Protein AF-A0A0N4XFM6-F1 (afdb_monomer_lite)

Structure (mmCIF, N/CA/C/O backbone):
data_AF-A0A0N4XFM6-F1
#
_entry.id   AF-A0A0N4XFM6-F1
#
loop_
_atom_site.group_PDB
_atom_site.id
_atom_site.type_symbol
_atom_site.label_atom_id
_atom_site.label_alt_id
_atom_site.label_comp_id
_atom_site.label_asym_id
_atom_site.label_entity_id
_atom_site.label_seq_id
_atom_site.pdbx_PDB_ins_code
_atom_site.Cartn_x
_atom_site.Cartn_y
_atom_site.Cartn_z
_atom_site.occupancy
_atom_site.B_iso_or_equiv
_atom_site.auth_seq_id
_atom_site.auth_comp_id
_atom_site.auth_asym_id
_atom_site.auth_atom_id
_atom_site.pdbx_PDB_model_num
ATOM 1 N N . MET A 1 1 ? -14.565 -6.817 5.767 1.00 86.75 1 MET A N 1
ATOM 2 C CA . MET A 1 1 ? -13.332 -6.053 5.488 1.00 86.75 1 MET A CA 1
ATOM 3 C C . MET A 1 1 ? -12.782 -6.529 4.163 1.00 86.75 1 MET A C 1
ATOM 5 O O . MET A 1 1 ? -12.861 -7.729 3.918 1.00 86.75 1 MET A O 1
ATOM 9 N N . SER A 1 2 ? -12.284 -5.621 3.332 1.00 89.44 2 SER A N 1
ATOM 10 C CA . SER A 1 2 ? -11.484 -5.988 2.162 1.00 89.44 2 SER A CA 1
ATOM 11 C C . SER A 1 2 ? -10.006 -6.099 2.550 1.00 89.44 2 SER A C 1
ATOM 13 O O . SER A 1 2 ? -9.565 -5.472 3.518 1.00 89.44 2 SER A O 1
ATOM 15 N N . ASP A 1 3 ? -9.240 -6.897 1.820 1.00 83.88 3 ASP A N 1
ATOM 16 C CA . ASP A 1 3 ? -7.777 -6.941 1.902 1.00 83.88 3 ASP A CA 1
ATOM 17 C C . ASP A 1 3 ? -7.137 -5.857 1.021 1.00 83.88 3 ASP A C 1
ATOM 19 O O . ASP A 1 3 ? -6.167 -5.225 1.431 1.00 83.88 3 ASP A O 1
ATOM 23 N N . HIS A 1 4 ? -7.729 -5.589 -0.144 1.00 87.88 4 HIS A N 1
ATOM 24 C CA . HIS A 1 4 ? -7.332 -4.533 -1.078 1.00 87.88 4 HIS A CA 1
ATOM 25 C C . HIS A 1 4 ? -8.535 -4.015 -1.896 1.00 87.88 4 HIS A C 1
ATOM 27 O O . HIS A 1 4 ? -9.644 -4.550 -1.794 1.00 87.88 4 HIS A O 1
ATOM 33 N N . GLY A 1 5 ? -8.336 -2.981 -2.719 1.00 87.50 5 GLY A N 1
ATOM 34 C CA . GLY A 1 5 ? -9.308 -2.548 -3.735 1.00 87.50 5 GLY A CA 1
ATOM 35 C C . GLY A 1 5 ? -9.218 -3.340 -5.042 1.00 87.50 5 GLY A C 1
ATOM 36 O O . GLY A 1 5 ? -8.636 -4.420 -5.104 1.00 87.50 5 GLY A O 1
ATOM 37 N N . LEU A 1 6 ? -9.790 -2.824 -6.130 1.00 86.06 6 LEU A N 1
ATOM 38 C CA . LEU A 1 6 ? -9.735 -3.504 -7.427 1.00 86.06 6 LEU A CA 1
ATOM 39 C C . LEU A 1 6 ? -8.321 -3.417 -8.030 1.00 86.06 6 LEU A C 1
ATOM 41 O O . LEU A 1 6 ? -7.898 -2.351 -8.456 1.00 86.06 6 LEU A O 1
ATOM 45 N N . ARG A 1 7 ? -7.598 -4.544 -8.093 1.00 80.75 7 ARG A N 1
ATOM 46 C CA . ARG A 1 7 ? -6.176 -4.588 -8.505 1.00 80.75 7 ARG A CA 1
ATOM 47 C C . ARG A 1 7 ? -5.917 -4.533 -10.004 1.00 80.75 7 ARG A C 1
ATOM 49 O O . ARG A 1 7 ? -4.827 -4.159 -10.418 1.00 80.75 7 ARG A O 1
ATOM 56 N N . PHE A 1 8 ? -6.881 -4.958 -10.813 1.00 82.44 8 PHE A N 1
ATOM 57 C CA . PHE A 1 8 ? -6.687 -5.164 -12.247 1.00 82.44 8 PHE A CA 1
ATOM 58 C C . PHE A 1 8 ? -7.878 -4.637 -13.041 1.00 82.44 8 PHE A C 1
ATOM 60 O O . PHE A 1 8 ? -8.982 -4.522 -12.514 1.00 82.44 8 PHE A O 1
ATOM 67 N N . GLY A 1 9 ? -7.657 -4.401 -14.333 1.00 82.56 9 GLY A N 1
ATOM 68 C CA . GLY A 1 9 ? -8.666 -3.846 -15.233 1.00 82.56 9 GLY A CA 1
ATOM 69 C C . GLY A 1 9 ? -8.446 -2.360 -15.491 1.00 82.56 9 GLY A C 1
ATOM 70 O O . GLY A 1 9 ? -7.574 -1.733 -14.893 1.00 82.56 9 GLY A O 1
ATOM 71 N N . LYS A 1 10 ? -9.233 -1.799 -16.412 1.00 85.88 10 LYS A N 1
ATOM 72 C CA . LYS A 1 10 ? -9.096 -0.394 -16.834 1.00 85.88 10 LYS A CA 1
ATOM 73 C C . LYS A 1 10 ? -9.412 0.565 -15.690 1.00 85.88 10 LYS A C 1
ATOM 75 O O . LYS A 1 10 ? -8.848 1.649 -15.608 1.00 85.88 10 LYS A O 1
ATOM 80 N N . GLU A 1 11 ? -10.295 0.141 -14.798 1.00 87.06 11 GLU A N 1
ATOM 81 C CA . GLU A 1 11 ? -10.727 0.863 -13.612 1.00 87.06 11 GLU A CA 1
ATOM 82 C C . GLU A 1 11 ? -9.549 1.081 -12.654 1.00 87.06 11 GLU A C 1
ATOM 84 O O . GLU A 1 11 ? -9.317 2.213 -12.233 1.00 87.06 11 GLU A O 1
ATOM 89 N N . ALA A 1 12 ? -8.746 0.037 -12.400 1.00 84.62 12 ALA A N 1
ATOM 90 C CA . ALA A 1 12 ? -7.551 0.090 -11.552 1.00 84.62 12 ALA A CA 1
ATOM 91 C C . ALA A 1 12 ? -6.441 0.993 -12.125 1.00 84.62 12 ALA A C 1
ATOM 93 O O . ALA A 1 12 ? -5.607 1.510 -11.385 1.00 84.62 12 ALA A O 1
ATOM 94 N N . GLU A 1 13 ? -6.428 1.210 -13.445 1.00 82.69 13 GLU A N 1
ATOM 95 C CA . GLU A 1 13 ? -5.433 2.060 -14.106 1.00 82.69 13 GLU A CA 1
ATOM 96 C C . GLU A 1 13 ? -5.746 3.560 -13.999 1.00 82.69 13 GLU A C 1
ATOM 98 O O . GLU A 1 13 ? -4.837 4.379 -14.192 1.00 82.69 13 GLU A O 1
ATOM 103 N N . THR A 1 14 ? -6.989 3.926 -13.661 1.00 86.56 14 THR A N 1
ATOM 104 C CA . THR A 1 14 ? -7.396 5.324 -13.442 1.00 86.56 14 THR A CA 1
ATOM 105 C C . THR A 1 14 ? -6.713 5.922 -12.205 1.00 86.56 14 THR A C 1
ATOM 107 O O . THR A 1 14 ? -6.333 5.179 -11.301 1.00 86.56 14 THR A O 1
ATOM 110 N N . PRO A 1 15 ? -6.569 7.259 -12.103 1.00 82.25 15 PRO A N 1
ATOM 111 C CA . PRO A 1 15 ? -6.028 7.888 -10.899 1.00 82.25 15 PRO A CA 1
ATOM 112 C C . PRO A 1 15 ? -6.744 7.437 -9.620 1.00 82.25 15 PRO A C 1
ATOM 114 O O . PRO A 1 15 ? -6.081 7.018 -8.678 1.00 82.25 15 PRO A O 1
ATOM 117 N N . THR A 1 16 ? -8.081 7.429 -9.617 1.00 85.25 16 THR A N 1
ATOM 118 C CA . THR A 1 16 ? -8.891 6.956 -8.484 1.00 85.25 16 THR A CA 1
ATOM 119 C C . THR A 1 16 ? -8.685 5.469 -8.216 1.00 85.25 16 T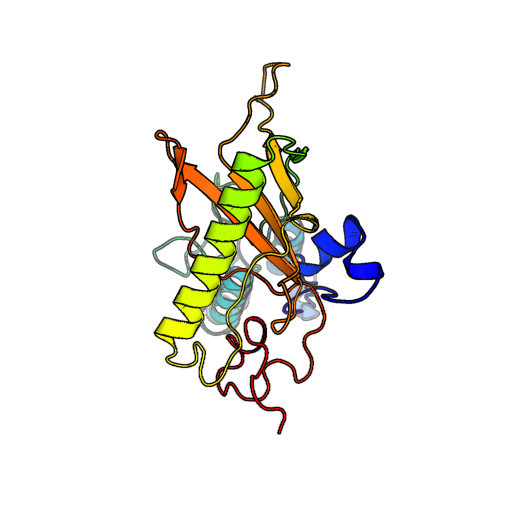HR A C 1
ATOM 121 O O . THR A 1 16 ? -8.409 5.095 -7.083 1.00 85.25 16 THR A O 1
ATOM 124 N N . GLY A 1 17 ? -8.712 4.624 -9.249 1.00 87.06 17 GLY A N 1
ATOM 125 C CA . GLY A 1 17 ? -8.500 3.185 -9.088 1.00 87.06 17 GLY A CA 1
ATOM 126 C C . GLY A 1 17 ? -7.142 2.850 -8.476 1.00 87.06 17 GLY A C 1
ATOM 127 O O . GLY A 1 17 ? -7.069 2.023 -7.574 1.00 87.06 17 GLY A O 1
ATOM 128 N N . ARG A 1 18 ? -6.077 3.558 -8.874 1.00 80.62 18 ARG A N 1
ATOM 129 C CA . ARG A 1 18 ? -4.740 3.404 -8.273 1.00 80.62 18 ARG A CA 1
ATOM 130 C C . ARG A 1 18 ? -4.718 3.742 -6.780 1.00 80.62 18 ARG A C 1
ATOM 132 O O . ARG A 1 18 ? -3.884 3.196 -6.063 1.00 80.62 18 ARG A O 1
ATOM 139 N N . HIS A 1 19 ? -5.593 4.635 -6.318 1.00 83.69 19 HIS A N 1
ATOM 140 C CA . HIS A 1 19 ? -5.770 4.907 -4.890 1.00 83.69 19 HIS A CA 1
ATOM 141 C C . HIS A 1 19 ? -6.573 3.803 -4.209 1.00 83.69 19 HIS A C 1
ATOM 143 O O . HIS A 1 19 ? -6.158 3.307 -3.162 1.00 83.69 19 HIS A O 1
ATOM 149 N N . ASP A 1 20 ? -7.673 3.383 -4.828 1.00 87.88 20 ASP A N 1
ATOM 150 C CA . ASP A 1 20 ? -8.580 2.385 -4.267 1.00 87.88 20 ASP A CA 1
ATOM 151 C C . ASP A 1 20 ? -7.898 1.033 -4.052 1.00 87.88 20 ASP A C 1
ATOM 153 O O . ASP A 1 20 ? -8.174 0.374 -3.053 1.00 87.88 20 ASP A O 1
ATOM 157 N N . VAL A 1 21 ? -6.951 0.642 -4.918 1.00 87.00 21 VAL A N 1
ATOM 158 C CA . VAL A 1 21 ? -6.128 -0.577 -4.758 1.00 87.00 21 VAL A CA 1
ATOM 159 C C . VAL A 1 21 ? -5.554 -0.686 -3.341 1.00 87.00 21 VAL A C 1
ATOM 161 O O . VAL A 1 21 ? -5.629 -1.757 -2.737 1.00 87.00 21 VAL A O 1
ATOM 164 N N . ASN A 1 22 ? -5.054 0.427 -2.799 1.00 86.25 22 ASN A N 1
ATOM 165 C CA . ASN A 1 22 ? -4.427 0.503 -1.479 1.00 86.25 22 ASN A CA 1
ATOM 166 C C . ASN A 1 22 ? -5.385 0.974 -0.372 1.00 86.25 22 ASN A C 1
ATOM 168 O O . ASN A 1 22 ? -4.971 1.063 0.782 1.00 86.25 22 ASN A O 1
ATOM 172 N N . ASN A 1 23 ? -6.642 1.287 -0.704 1.00 89.69 23 ASN A N 1
ATOM 173 C CA . ASN A 1 23 ? -7.659 1.778 0.225 1.00 89.69 23 ASN A CA 1
ATOM 174 C C . ASN A 1 23 ? -8.809 0.760 0.369 1.00 89.69 23 ASN A C 1
ATOM 176 O O . ASN A 1 23 ? -9.902 0.967 -0.167 1.00 89.69 23 ASN A O 1
ATOM 180 N N . PRO A 1 24 ? -8.579 -0.378 1.047 1.00 89.31 24 PRO A N 1
ATOM 181 C CA . PRO A 1 24 ? -9.601 -1.397 1.214 1.00 89.31 24 PRO A CA 1
ATOM 182 C C . PRO A 1 24 ? -10.799 -0.876 2.011 1.00 89.31 24 PRO A C 1
ATOM 184 O O . PRO A 1 24 ? -10.664 -0.185 3.018 1.00 89.31 24 PRO A O 1
ATOM 187 N N . PHE A 1 25 ? -11.996 -1.290 1.600 1.00 90.19 25 PHE A N 1
ATOM 188 C CA . PHE A 1 25 ? -13.224 -0.894 2.276 1.00 90.19 25 PHE A CA 1
ATOM 189 C C . PHE A 1 25 ? -13.442 -1.664 3.591 1.00 90.19 25 PHE A C 1
ATOM 191 O O . PHE A 1 25 ? -13.359 -2.901 3.653 1.00 90.19 25 PHE A O 1
ATOM 198 N N . LEU A 1 26 ? -13.801 -0.927 4.642 1.00 93.00 26 LEU A N 1
ATOM 199 C CA . LEU A 1 26 ? -14.230 -1.453 5.933 1.00 93.00 26 LEU A CA 1
ATOM 200 C C . LEU A 1 26 ? -15.647 -0.962 6.236 1.00 93.00 26 LEU A C 1
ATOM 202 O O . LEU A 1 26 ? -15.920 0.232 6.221 1.00 93.00 26 LEU A O 1
ATOM 206 N N . TYR A 1 27 ? -16.530 -1.898 6.576 1.00 94.62 27 TYR A N 1
ATOM 207 C CA . TYR A 1 27 ? -17.865 -1.606 7.081 1.00 94.62 27 TYR A CA 1
ATOM 208 C C . TYR A 1 27 ? -18.027 -2.240 8.457 1.00 94.62 27 TYR A C 1
ATOM 210 O O . TYR A 1 27 ? -17.693 -3.414 8.637 1.00 94.62 27 TYR A O 1
ATOM 218 N N . VAL A 1 28 ? -18.522 -1.462 9.419 1.00 94.88 28 VAL A N 1
ATOM 219 C CA . VAL A 1 28 ? -18.702 -1.882 10.812 1.00 94.88 28 VAL A CA 1
ATOM 220 C C . VAL A 1 28 ? -20.172 -1.736 11.178 1.00 94.88 28 VAL A C 1
ATOM 222 O O . VAL A 1 28 ? -20.755 -0.668 11.015 1.00 94.88 28 VAL A O 1
ATOM 225 N N . VAL A 1 29 ? -20.763 -2.810 11.699 1.00 95.06 29 VAL A N 1
ATOM 226 C CA . VAL A 1 29 ? -22.127 -2.815 12.238 1.00 95.06 29 VAL A CA 1
ATOM 227 C C . VAL A 1 29 ? -22.049 -3.160 13.712 1.00 95.06 29 VAL A C 1
ATOM 229 O O . VAL A 1 29 ? -21.512 -4.204 14.081 1.00 95.06 29 VAL A O 1
ATOM 232 N N . LEU A 1 30 ? -22.592 -2.285 14.555 1.00 95.25 30 LEU A N 1
ATOM 233 C CA . LEU A 1 30 ? -22.666 -2.514 15.992 1.00 95.25 30 LEU A CA 1
ATOM 234 C C . LEU A 1 30 ? -24.022 -3.129 16.377 1.00 95.25 30 LEU A C 1
ATOM 236 O O . LEU A 1 30 ? -25.037 -2.812 15.754 1.00 95.25 30 LEU A O 1
ATOM 240 N N . PRO A 1 31 ? -24.076 -3.984 17.416 1.00 96.12 31 PRO A N 1
ATOM 241 C CA . PRO A 1 31 ? -25.335 -4.486 17.960 1.00 96.12 31 PRO A CA 1
ATOM 242 C C . PRO A 1 31 ? -26.280 -3.356 18.386 1.00 96.12 31 PRO A C 1
ATOM 244 O O . PRO A 1 31 ? -25.832 -2.359 18.949 1.00 96.12 31 PRO A O 1
ATOM 247 N N . ASN A 1 32 ? -27.596 -3.557 18.236 1.00 96.19 32 ASN A N 1
ATOM 248 C CA . ASN A 1 32 ? -28.616 -2.550 18.582 1.00 96.19 32 ASN A CA 1
ATOM 249 C C . ASN A 1 32 ? -28.466 -1.983 20.004 1.00 96.19 32 ASN A C 1
ATOM 251 O O . ASN A 1 32 ? -28.654 -0.789 20.203 1.00 96.19 32 ASN A O 1
ATOM 255 N N . ARG A 1 33 ? -28.063 -2.812 20.980 1.00 95.50 33 ARG A N 1
ATOM 256 C CA . ARG A 1 33 ? -27.836 -2.380 22.373 1.00 95.50 33 ARG A CA 1
ATOM 257 C C . ARG A 1 33 ? -26.745 -1.311 22.535 1.00 95.50 33 ARG A C 1
ATOM 259 O O . ARG A 1 33 ? -26.655 -0.711 23.597 1.00 95.50 33 ARG A O 1
ATOM 266 N N . LEU A 1 34 ? -25.887 -1.124 21.531 1.00 95.88 34 LEU A N 1
ATOM 267 C CA . LEU A 1 34 ? -24.804 -0.141 21.541 1.00 95.88 34 LEU A CA 1
ATOM 268 C C . LEU A 1 34 ? -25.132 1.115 20.731 1.00 95.88 34 LEU A C 1
ATOM 270 O O . LEU A 1 34 ? -24.330 2.033 20.751 1.00 95.88 34 LEU A O 1
ATOM 274 N N . LYS A 1 35 ? -26.273 1.192 20.036 1.00 92.62 35 LYS A N 1
ATOM 275 C CA . LYS A 1 35 ? -26.570 2.271 19.076 1.00 92.62 35 LYS A CA 1
ATOM 276 C C . LYS A 1 35 ? -26.483 3.687 19.668 1.00 92.62 35 LYS A C 1
ATOM 278 O O . LYS A 1 35 ? -26.065 4.601 18.970 1.00 92.62 35 LYS A O 1
ATOM 283 N N . ASP A 1 36 ? -26.811 3.837 20.948 1.00 93.81 36 ASP A N 1
ATOM 284 C CA . ASP A 1 36 ? -26.773 5.118 21.667 1.00 93.81 36 ASP A CA 1
ATOM 285 C C . ASP A 1 36 ? -25.659 5.170 22.733 1.00 93.81 36 ASP A C 1
ATOM 287 O O . ASP A 1 36 ? -25.660 6.040 23.605 1.00 93.81 36 ASP A O 1
ATOM 291 N N . SER A 1 37 ? -24.709 4.228 22.698 1.00 96.62 37 SER A N 1
ATOM 292 C CA . SER A 1 37 ? -23.634 4.136 23.690 1.00 96.62 37 SER A CA 1
ATOM 293 C C . SER A 1 37 ? -22.425 5.006 23.339 1.00 96.62 37 SER A C 1
ATOM 295 O O . SER A 1 37 ? -22.225 5.425 22.196 1.00 96.62 37 SER A O 1
ATOM 297 N N . GLU A 1 38 ? -21.556 5.226 24.327 1.00 96.75 38 GLU A N 1
ATOM 298 C CA . GLU A 1 38 ? -20.267 5.891 24.108 1.00 96.75 38 GLU A CA 1
ATOM 299 C C . GLU A 1 38 ? -19.365 5.115 23.135 1.00 96.75 38 GLU A C 1
ATOM 301 O O . GLU A 1 38 ? -18.636 5.731 22.363 1.00 96.75 38 GLU A O 1
ATOM 306 N N . ILE A 1 39 ? -19.472 3.780 23.083 1.00 97.69 39 ILE A N 1
ATOM 307 C CA . ILE A 1 39 ? -18.753 2.962 22.093 1.00 97.69 39 ILE A CA 1
ATOM 308 C C . ILE A 1 39 ? -19.189 3.326 20.672 1.00 97.69 39 ILE A C 1
ATOM 310 O O . ILE A 1 39 ? -18.339 3.472 19.798 1.00 97.69 39 ILE A O 1
ATOM 314 N N . TYR A 1 40 ? -20.492 3.498 20.422 1.00 97.62 40 TYR A N 1
ATOM 315 C CA . TYR A 1 40 ? -20.970 3.885 19.093 1.00 97.62 40 TYR A CA 1
ATOM 316 C C . TYR A 1 40 ? -20.427 5.251 18.682 1.00 97.62 40 TYR A C 1
ATOM 318 O O . TYR A 1 40 ? -19.891 5.388 17.583 1.00 97.62 40 TYR A O 1
ATOM 326 N N . LYS A 1 41 ? -20.491 6.240 19.581 1.00 97.94 41 LYS A N 1
ATOM 327 C CA . LYS A 1 41 ? -19.916 7.570 19.330 1.00 97.94 41 LYS A CA 1
ATOM 328 C C . LYS A 1 41 ? -18.420 7.479 19.028 1.00 97.94 41 LYS A C 1
ATOM 330 O O . LYS A 1 41 ? -17.958 8.107 18.079 1.00 97.94 41 LYS A O 1
ATOM 335 N N . GLN A 1 42 ? -17.686 6.659 19.781 1.00 98.06 42 GLN A N 1
ATOM 336 C CA . GLN A 1 42 ? -16.250 6.481 19.592 1.00 98.06 42 GLN A CA 1
ATOM 337 C C . GLN A 1 42 ? -15.907 5.818 18.253 1.00 98.06 42 GLN A C 1
ATOM 339 O O . GLN A 1 42 ? -15.003 6.281 17.564 1.00 98.06 42 GLN A O 1
ATOM 344 N N . VAL A 1 43 ? -16.648 4.782 17.847 1.00 97.75 43 VAL A N 1
ATOM 345 C CA . VAL A 1 43 ? -16.465 4.128 16.540 1.00 97.75 43 VAL A CA 1
ATOM 346 C C . VAL A 1 43 ? -16.751 5.103 15.398 1.00 97.75 43 VAL A C 1
ATOM 348 O O . VAL A 1 43 ? -15.995 5.144 14.429 1.00 97.75 43 VAL A O 1
ATOM 351 N N . VAL A 1 44 ? -17.805 5.919 15.513 1.00 97.12 44 VAL A N 1
ATOM 352 C CA . VAL A 1 44 ? -18.121 6.959 14.521 1.00 97.12 44 VAL A CA 1
ATOM 353 C C . VAL A 1 44 ? -17.010 8.006 14.445 1.00 97.12 44 VAL A C 1
ATOM 355 O O . VAL A 1 44 ? -16.646 8.413 13.344 1.00 97.12 44 VAL A O 1
ATOM 358 N N . GLU A 1 45 ? -16.439 8.423 15.572 1.00 97.12 45 GLU A N 1
ATOM 359 C CA . GLU A 1 45 ? -15.336 9.385 15.564 1.00 97.12 45 GLU A CA 1
ATOM 360 C C . GLU A 1 45 ? -14.075 8.796 14.925 1.00 97.12 45 GLU A C 1
ATOM 362 O O . GLU A 1 45 ? -13.529 9.375 13.988 1.00 97.12 45 GLU A O 1
ATOM 367 N N . ASN A 1 46 ? -13.693 7.583 15.324 1.00 96.75 46 ASN A N 1
ATOM 368 C CA . ASN A 1 46 ? -12.540 6.881 14.762 1.00 96.75 46 ASN A CA 1
ATOM 369 C C . ASN A 1 46 ? -12.710 6.551 13.269 1.00 96.75 46 ASN A C 1
ATOM 371 O O . ASN A 1 46 ? -11.716 6.384 12.568 1.00 96.75 46 ASN A O 1
ATOM 375 N N . SER A 1 47 ? -13.945 6.481 12.756 1.00 95.25 47 SER A N 1
ATOM 376 C CA . SER A 1 47 ? -14.201 6.240 11.326 1.00 95.25 47 SER A CA 1
ATOM 377 C C . SER A 1 47 ? -13.754 7.385 10.406 1.00 95.25 47 SER A C 1
ATOM 379 O O . SER A 1 47 ? -13.671 7.193 9.195 1.00 95.25 47 SER A O 1
ATOM 381 N N . LYS A 1 48 ? -13.469 8.568 10.966 1.00 94.81 48 LYS A N 1
ATOM 382 C CA . LYS A 1 48 ? -12.995 9.753 10.231 1.00 94.81 48 LYS A CA 1
ATOM 383 C C . LYS A 1 48 ? -11.469 9.830 10.132 1.00 94.81 48 LYS A C 1
ATOM 385 O O . LYS A 1 48 ? -10.945 10.735 9.491 1.00 94.81 48 LYS A O 1
ATOM 390 N N . GLU A 1 49 ? -10.771 8.903 10.774 1.00 93.19 49 GLU A N 1
ATOM 391 C CA . GLU A 1 49 ? -9.317 8.859 10.867 1.00 93.19 49 GLU A CA 1
ATOM 392 C C . GLU A 1 49 ? -8.734 7.737 9.999 1.00 93.19 49 GLU A C 1
ATOM 394 O O . GLU A 1 49 ? -9.435 6.832 9.543 1.00 93.19 49 GLU A O 1
ATOM 399 N N . LEU A 1 50 ? -7.417 7.768 9.781 1.00 92.31 50 LEU A N 1
ATOM 400 C CA . LEU A 1 50 ? -6.728 6.701 9.055 1.00 92.31 50 LEU A CA 1
ATOM 401 C C . LEU A 1 50 ? -6.682 5.409 9.891 1.00 92.31 50 LEU A C 1
ATOM 403 O O . LEU A 1 50 ? -6.048 5.361 10.950 1.00 92.31 50 LEU A O 1
ATOM 407 N N . VAL A 1 51 ? -7.318 4.350 9.386 1.00 92.81 51 VAL A N 1
ATOM 408 C CA . VAL A 1 51 ? -7.414 3.022 10.017 1.00 92.81 51 VAL A CA 1
ATOM 409 C C . VAL A 1 51 ? -6.605 1.995 9.223 1.00 92.81 51 VAL A C 1
ATOM 411 O O . VAL A 1 51 ? -6.570 2.022 7.996 1.00 92.81 51 VAL A O 1
ATOM 414 N N . THR A 1 52 ? -5.960 1.070 9.929 1.00 92.38 52 THR A N 1
ATOM 415 C CA . THR A 1 52 ? -5.141 -0.013 9.372 1.00 92.38 52 THR A CA 1
ATOM 416 C C . THR A 1 52 ? -5.659 -1.383 9.814 1.00 92.38 52 THR A C 1
ATOM 418 O O . THR A 1 52 ? -6.418 -1.502 10.776 1.00 92.38 52 THR A O 1
ATOM 421 N N . HIS A 1 53 ? -5.205 -2.464 9.170 1.00 92.69 53 HIS A N 1
ATOM 422 C CA . HIS A 1 53 ? -5.514 -3.822 9.643 1.00 92.69 53 HIS A CA 1
ATOM 423 C C . HIS A 1 53 ? -4.944 -4.127 11.037 1.00 92.69 53 HIS A C 1
ATOM 425 O O . HIS A 1 53 ? -5.490 -4.984 11.728 1.00 92.69 53 HIS A O 1
ATOM 431 N N . PHE A 1 54 ? -3.907 -3.412 11.485 1.00 93.31 54 PHE A N 1
ATOM 432 C CA . PHE A 1 54 ? -3.407 -3.523 12.859 1.00 93.31 54 PHE A CA 1
ATOM 433 C C . PHE A 1 54 ? -4.431 -3.005 13.876 1.00 93.31 54 PHE A C 1
ATOM 435 O O . PHE A 1 54 ? -4.654 -3.629 14.909 1.00 93.31 54 PHE A O 1
ATOM 442 N N . ASP A 1 55 ? -5.142 -1.925 13.553 1.00 95.38 55 ASP A N 1
ATOM 443 C CA . ASP A 1 55 ? -6.235 -1.422 14.392 1.00 95.38 55 ASP A CA 1
ATOM 444 C C . ASP A 1 55 ? -7.391 -2.425 14.465 1.00 95.38 55 ASP A C 1
ATOM 446 O O . ASP A 1 55 ? -8.012 -2.587 15.513 1.00 95.38 55 ASP A O 1
ATOM 450 N N . LEU A 1 56 ? -7.663 -3.158 13.378 1.00 95.25 56 LEU A N 1
ATOM 451 C CA . LEU A 1 56 ? -8.658 -4.237 13.387 1.00 95.25 56 LEU A CA 1
ATOM 452 C C . LEU A 1 56 ? -8.237 -5.397 14.291 1.00 95.25 56 LEU A C 1
ATOM 454 O O . LEU A 1 56 ? -9.065 -5.900 15.051 1.00 95.25 56 LEU A O 1
ATOM 458 N N . HIS A 1 57 ? -6.962 -5.786 14.253 1.00 95.19 57 HIS A N 1
ATOM 459 C CA . HIS A 1 57 ? -6.409 -6.781 15.169 1.00 95.19 57 HIS A CA 1
ATOM 460 C C . HIS A 1 57 ? -6.583 -6.357 16.639 1.00 95.19 57 HIS A C 1
ATOM 462 O O . HIS A 1 57 ? -7.131 -7.125 17.440 1.00 95.19 57 HIS A O 1
ATOM 468 N N . ALA A 1 58 ? -6.217 -5.117 16.980 1.00 96.75 58 ALA A N 1
ATOM 469 C CA . ALA A 1 58 ? -6.433 -4.563 18.317 1.00 96.75 58 ALA A CA 1
ATOM 470 C C . ALA A 1 58 ? -7.920 -4.482 18.681 1.00 96.75 58 ALA A C 1
ATOM 472 O O . ALA A 1 58 ? -8.300 -4.831 19.793 1.00 96.75 58 ALA A O 1
ATOM 473 N N . THR A 1 59 ? -8.781 -4.085 17.742 1.00 97.44 59 THR A N 1
ATOM 474 C CA . THR A 1 59 ? -10.238 -4.013 17.945 1.00 97.44 59 THR A CA 1
ATOM 475 C C . THR A 1 59 ? -10.818 -5.377 18.303 1.00 97.44 59 THR A C 1
ATOM 477 O O . THR A 1 59 ? -11.606 -5.482 19.241 1.00 97.44 59 THR A O 1
ATOM 480 N N . PHE A 1 60 ? -10.431 -6.439 17.594 1.00 97.44 60 PHE A N 1
ATOM 481 C CA . PHE A 1 60 ? -10.900 -7.786 17.918 1.00 97.44 60 PHE A CA 1
ATOM 482 C C . PHE A 1 60 ? -10.355 -8.273 19.256 1.00 97.44 60 PHE A C 1
ATOM 484 O O . PHE A 1 60 ? -11.119 -8.823 20.047 1.00 97.44 60 PHE A O 1
ATOM 491 N N . SER A 1 61 ? -9.079 -8.018 19.538 1.00 96.81 61 SER A N 1
ATOM 492 C CA . SER A 1 61 ? -8.475 -8.340 20.834 1.00 96.81 61 SER A CA 1
ATOM 493 C C . SER A 1 61 ? -9.198 -7.633 21.987 1.00 96.81 61 SER A C 1
ATOM 495 O O . SER A 1 61 ? -9.531 -8.269 22.983 1.00 96.81 61 SER A O 1
ATOM 497 N N . ASP A 1 62 ? -9.542 -6.353 21.819 1.00 97.81 62 ASP A N 1
ATOM 498 C CA . ASP A 1 62 ? -10.321 -5.566 22.781 1.00 97.81 62 ASP A CA 1
ATOM 499 C C . ASP A 1 62 ? -11.714 -6.164 23.015 1.00 97.81 62 ASP A C 1
ATOM 501 O O . ASP A 1 62 ? -12.146 -6.313 24.156 1.00 97.81 62 ASP A O 1
ATOM 505 N N . ILE A 1 63 ? -12.410 -6.554 21.940 1.00 97.75 63 ILE A N 1
ATOM 506 C CA . ILE A 1 63 ? -13.729 -7.206 22.010 1.00 97.75 63 ILE A CA 1
ATOM 507 C C . ILE A 1 63 ? -13.658 -8.526 22.787 1.00 97.75 63 ILE A C 1
ATOM 509 O O . ILE A 1 63 ? -14.574 -8.827 23.553 1.00 97.75 63 ILE A O 1
ATOM 513 N N . LEU A 1 64 ? -12.607 -9.316 22.562 1.00 98.00 64 LEU A N 1
ATOM 514 C CA . LEU A 1 64 ? -12.443 -10.653 23.132 1.00 98.00 64 LEU A CA 1
ATOM 515 C C . LEU A 1 64 ? -12.032 -10.618 24.606 1.00 98.00 64 LEU A C 1
ATOM 517 O O . LEU A 1 64 ? -12.581 -11.380 25.400 1.00 98.00 64 LEU A O 1
ATOM 521 N N . TYR A 1 65 ? -11.083 -9.755 24.967 1.00 97.44 65 TYR A N 1
ATOM 522 C CA . TYR A 1 65 ? -10.384 -9.863 26.250 1.00 97.44 65 TYR A CA 1
ATOM 523 C C . TYR A 1 65 ? -10.679 -8.719 27.224 1.00 97.44 65 TYR A C 1
ATOM 525 O O . TYR A 1 65 ? -10.683 -8.940 28.431 1.00 97.44 65 TYR A O 1
ATOM 533 N N . GLU A 1 66 ? -10.989 -7.521 26.731 1.00 97.06 66 GLU A N 1
ATOM 534 C CA . GLU A 1 66 ? -10.934 -6.302 27.549 1.00 97.06 66 GLU A CA 1
ATOM 535 C C . GLU A 1 66 ? -12.325 -5.689 27.770 1.00 97.06 66 GLU A C 1
ATOM 537 O O . GLU A 1 66 ? -12.770 -5.496 28.906 1.00 97.06 66 GLU A O 1
ATOM 542 N N . GLN A 1 67 ? -13.078 -5.447 26.693 1.00 97.38 67 GLN A N 1
ATOM 543 C CA . GLN A 1 67 ? -14.426 -4.869 26.740 1.00 97.38 67 GLN A CA 1
ATOM 544 C C . GLN A 1 67 ? -15.451 -5.671 27.560 1.00 97.38 67 GLN A C 1
ATOM 546 O O . GLN A 1 67 ? -16.291 -5.026 28.203 1.00 97.38 67 GLN A O 1
ATOM 551 N N . PRO A 1 68 ? -15.423 -7.024 27.616 1.00 97.12 68 PRO A N 1
ATOM 552 C CA . PRO A 1 68 ? -16.377 -7.783 28.423 1.00 97.12 68 PRO A CA 1
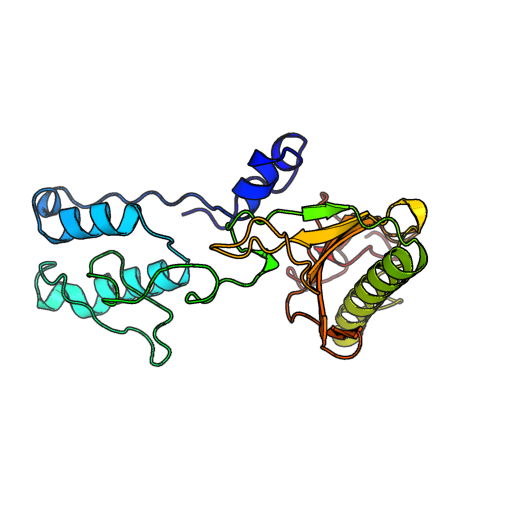ATOM 553 C C . PRO A 1 68 ? -16.360 -7.397 29.908 1.00 97.12 68 PRO A C 1
ATOM 555 O O . PRO A 1 68 ? -17.423 -7.308 30.520 1.00 97.12 68 PRO A O 1
ATOM 558 N N . SER A 1 69 ? -15.185 -7.078 30.466 1.00 96.94 69 SER A N 1
ATOM 559 C CA . SER A 1 69 ? -15.031 -6.680 31.878 1.00 96.94 69 SER A CA 1
ATOM 560 C C . SER A 1 69 ? -15.739 -5.363 32.226 1.00 96.94 69 SER A C 1
ATOM 562 O O . SER A 1 69 ? -16.096 -5.128 33.378 1.00 96.94 69 SER A O 1
ATOM 564 N N . THR A 1 70 ? -15.990 -4.521 31.221 1.00 95.69 70 THR A N 1
ATOM 565 C CA . THR A 1 70 ? -16.651 -3.214 31.365 1.00 95.69 70 THR A CA 1
ATOM 566 C C . THR A 1 70 ? -18.033 -3.186 30.717 1.00 95.69 70 THR A C 1
ATOM 568 O O . THR A 1 70 ? -18.628 -2.121 30.558 1.00 95.69 70 THR A O 1
ATOM 571 N N . ASN A 1 71 ? -18.552 -4.351 30.314 1.00 95.25 71 ASN A N 1
ATOM 572 C CA . ASN A 1 71 ? -19.803 -4.489 29.573 1.00 95.25 71 ASN A CA 1
ATOM 573 C C . ASN A 1 71 ? -19.872 -3.588 28.320 1.00 95.25 71 ASN A C 1
ATOM 575 O O . ASN A 1 71 ? -20.929 -3.050 27.985 1.00 95.25 71 ASN A O 1
ATOM 579 N N . PHE A 1 72 ? -18.748 -3.444 27.608 1.00 96.12 72 PHE A N 1
ATOM 580 C CA . PHE A 1 72 ? -18.640 -2.608 26.408 1.00 96.12 72 PHE A CA 1
ATOM 581 C C . PHE A 1 72 ? -19.008 -1.138 26.672 1.00 96.12 72 PHE A C 1
ATOM 583 O O . PHE A 1 72 ? -19.843 -0.563 25.973 1.00 96.12 72 PHE A O 1
ATOM 590 N N . THR A 1 73 ? -18.422 -0.537 27.709 1.00 96.50 73 THR A N 1
ATOM 591 C CA . THR A 1 73 ? -18.607 0.893 28.030 1.00 96.50 73 THR A CA 1
ATOM 592 C C . THR A 1 73 ? -17.300 1.677 28.038 1.00 96.50 73 THR A C 1
ATOM 594 O O . THR A 1 73 ? -17.323 2.904 27.950 1.00 96.50 73 THR A O 1
ATOM 597 N N . ASN A 1 74 ? -16.158 0.992 28.121 1.00 97.50 74 ASN A N 1
ATOM 598 C CA . ASN A 1 74 ? -14.877 1.653 28.275 1.00 97.50 74 ASN A CA 1
ATOM 599 C C . ASN A 1 74 ? -14.294 2.108 26.931 1.00 97.50 74 ASN A C 1
ATOM 601 O O . ASN A 1 74 ? -13.838 1.297 26.127 1.00 97.50 74 ASN A O 1
ATOM 605 N N . THR A 1 75 ? -14.249 3.423 26.735 1.00 97.88 75 THR A N 1
ATOM 606 C CA . THR A 1 75 ? -13.651 4.074 25.563 1.00 97.88 75 THR A CA 1
ATOM 607 C C . THR A 1 75 ? -12.270 4.664 25.848 1.00 97.88 75 THR A C 1
ATOM 609 O O . THR A 1 75 ? -11.704 5.324 24.977 1.00 97.88 75 THR A O 1
ATOM 612 N N . THR A 1 76 ? -11.700 4.483 27.045 1.00 97.56 76 THR A N 1
ATOM 613 C CA . THR A 1 76 ? -10.399 5.080 27.371 1.00 97.56 76 THR A CA 1
ATOM 614 C C . THR A 1 76 ? -9.296 4.497 26.496 1.00 97.56 76 THR A C 1
ATOM 616 O O . THR A 1 76 ? -9.305 3.304 26.172 1.00 97.56 76 THR A O 1
ATOM 619 N N . PHE A 1 77 ? -8.344 5.358 26.119 1.00 95.69 77 PHE A N 1
ATOM 620 C CA . PHE A 1 77 ? -7.155 4.952 25.379 1.00 95.69 77 PHE A CA 1
ATOM 621 C C . PHE A 1 77 ? -6.431 3.815 26.108 1.00 95.69 77 PHE A C 1
ATOM 623 O O . PHE A 1 77 ? -6.301 3.822 27.334 1.00 95.69 77 PHE A O 1
ATOM 630 N N . MET A 1 78 ? -5.962 2.847 25.329 1.00 94.19 78 MET A N 1
ATOM 631 C CA . MET A 1 78 ? -5.197 1.704 25.801 1.00 94.19 78 MET A CA 1
ATOM 632 C C . MET A 1 78 ? -4.254 1.249 24.691 1.00 94.19 78 MET A C 1
ATOM 634 O O . MET A 1 78 ? -4.651 1.185 23.526 1.00 94.19 78 MET A O 1
ATOM 638 N N . ARG A 1 79 ? -3.014 0.922 25.056 1.00 91.12 79 ARG A N 1
ATOM 639 C CA . ARG A 1 79 ? -2.024 0.371 24.126 1.00 91.12 79 ARG A CA 1
ATOM 640 C C . ARG A 1 79 ? -2.160 -1.148 24.060 1.00 91.12 79 ARG A C 1
ATOM 642 O O . ARG A 1 79 ? -2.158 -1.799 25.099 1.00 91.12 79 ARG A O 1
ATOM 649 N N . PHE A 1 80 ? -2.252 -1.684 22.845 1.00 89.56 80 PHE A N 1
ATOM 650 C CA . PHE A 1 80 ? -2.336 -3.128 22.581 1.00 89.56 80 PHE A CA 1
ATOM 651 C C . PHE A 1 80 ? -0.990 -3.740 22.185 1.00 89.56 80 PHE A C 1
ATOM 653 O O . PHE A 1 80 ? -0.806 -4.948 22.299 1.00 89.56 80 PHE A O 1
ATOM 660 N N . ASP A 1 81 ? -0.031 -2.913 21.765 1.00 83.00 81 ASP A N 1
ATOM 661 C CA . ASP A 1 81 ? 1.351 -3.319 21.553 1.00 83.00 81 ASP A CA 1
ATOM 662 C C . ASP A 1 81 ? 2.328 -2.311 22.177 1.00 83.00 81 ASP A C 1
ATOM 664 O O . ASP A 1 81 ? 2.032 -1.126 22.356 1.00 83.00 81 ASP A O 1
ATOM 668 N N . GLU A 1 82 ? 3.530 -2.782 22.513 1.00 77.25 82 GLU A N 1
ATOM 669 C CA . GLU A 1 82 ? 4.579 -1.945 23.117 1.00 77.25 82 GLU A CA 1
ATOM 670 C C . GLU A 1 82 ? 5.027 -0.806 22.193 1.00 77.25 82 GLU A C 1
ATOM 672 O O . GLU A 1 82 ? 5.523 0.225 22.647 1.00 77.25 82 GLU A O 1
ATOM 677 N N . LYS A 1 83 ? 4.851 -0.992 20.881 1.00 75.31 83 LYS A N 1
ATOM 678 C CA . LYS A 1 83 ? 5.294 -0.054 19.850 1.00 75.31 83 LYS A CA 1
ATOM 679 C C . LYS A 1 83 ? 4.244 1.012 19.509 1.00 75.31 83 LYS A C 1
ATOM 681 O O . LYS A 1 83 ? 4.555 1.879 18.697 1.00 75.31 83 LYS A O 1
ATOM 686 N N . GLY A 1 84 ? 3.048 0.967 20.103 1.00 72.75 84 GLY A N 1
ATOM 687 C CA . GLY A 1 84 ? 1.970 1.939 19.884 1.00 72.75 84 GLY A CA 1
ATOM 688 C C . GLY A 1 84 ? 1.424 1.960 18.452 1.00 72.75 84 GLY A C 1
ATOM 689 O O . GLY A 1 84 ? 0.992 3.002 17.971 1.00 72.75 84 GLY A O 1
ATOM 690 N N . ARG A 1 85 ? 1.494 0.837 17.736 1.00 78.06 85 ARG A N 1
ATOM 691 C CA . ARG A 1 85 ? 1.132 0.737 16.313 1.00 78.06 85 ARG A CA 1
ATOM 692 C C . ARG A 1 85 ? -0.312 0.309 16.085 1.00 78.06 85 ARG A C 1
ATOM 694 O O . ARG A 1 85 ? -0.781 0.390 14.953 1.00 78.06 85 ARG A O 1
ATOM 701 N N . GLU A 1 86 ? -0.986 -0.165 17.128 1.00 89.62 86 GLU A N 1
ATOM 702 C CA . GLU A 1 86 ? -2.345 -0.694 17.055 1.00 89.62 86 GLU A CA 1
ATOM 703 C C . GLU A 1 86 ? -3.277 0.088 17.984 1.00 89.62 86 GLU A C 1
ATOM 705 O O . GLU A 1 86 ? -2.918 0.423 19.118 1.00 89.62 86 GLU A O 1
ATOM 710 N N . SER A 1 87 ? -4.490 0.388 17.527 1.00 94.12 87 SER A N 1
ATOM 711 C CA . SER A 1 87 ? -5.509 1.029 18.355 1.00 94.12 87 SER A CA 1
ATOM 712 C C . SER A 1 87 ? -6.890 0.439 18.090 1.00 94.12 87 SER A C 1
ATOM 714 O O . SER A 1 87 ? -7.341 0.378 16.952 1.00 94.12 87 SER A O 1
ATOM 716 N N . SER A 1 88 ? -7.589 0.019 19.146 1.00 97.06 88 SER A N 1
ATOM 717 C CA . SER A 1 88 ? -8.972 -0.454 19.023 1.00 97.06 88 SER A CA 1
ATOM 718 C C . SER A 1 88 ? -9.894 0.670 18.549 1.00 97.06 88 SER A C 1
ATOM 720 O O . SER A 1 88 ? -9.905 1.759 19.122 1.00 97.06 88 SER A O 1
ATOM 722 N N . LEU A 1 89 ? -10.741 0.377 17.562 1.00 97.44 89 LEU A N 1
ATOM 723 C CA . LEU A 1 89 ? -11.784 1.280 17.074 1.00 97.44 89 LEU A CA 1
ATOM 724 C C . LEU A 1 89 ? -12.843 1.595 18.139 1.00 97.44 89 LEU A C 1
ATOM 726 O O . LEU A 1 89 ? -13.582 2.563 17.980 1.00 97.44 89 LEU A O 1
ATOM 730 N N . LEU A 1 90 ? -12.919 0.807 19.215 1.00 98.00 90 LEU A N 1
ATOM 731 C CA . LEU A 1 90 ? -13.863 1.011 20.318 1.00 98.00 90 LEU A CA 1
ATOM 732 C C . LEU A 1 90 ? -13.359 2.021 21.361 1.00 98.00 90 LEU A C 1
ATOM 734 O O . LEU A 1 90 ? -14.100 2.385 22.273 1.00 98.00 90 LEU A O 1
ATOM 738 N N . ARG A 1 91 ? -12.103 2.465 21.249 1.00 97.75 91 ARG A N 1
ATOM 739 C CA . ARG A 1 91 ? -11.427 3.329 22.222 1.00 97.75 91 ARG A CA 1
ATOM 740 C C . ARG A 1 91 ? -10.942 4.612 21.570 1.00 97.75 91 ARG A C 1
ATOM 742 O O . ARG A 1 91 ? -10.761 4.675 20.359 1.00 97.75 91 ARG A O 1
ATOM 749 N N . LYS A 1 92 ? -10.710 5.643 22.377 1.00 97.25 92 LYS A N 1
ATOM 750 C CA . LYS A 1 92 ? -10.014 6.852 21.937 1.00 97.25 92 LYS A CA 1
ATOM 751 C C . LYS A 1 92 ? -8.627 6.480 21.425 1.00 97.25 92 LYS A C 1
ATOM 753 O O . LYS A 1 92 ? -7.922 5.700 22.066 1.00 97.25 92 LYS A O 1
ATOM 758 N N . PHE A 1 93 ? -8.245 7.056 20.292 1.00 95.44 93 PHE A N 1
ATOM 759 C CA . PHE A 1 93 ? -6.864 7.020 19.826 1.00 95.44 93 PHE A CA 1
ATOM 760 C C . PHE A 1 93 ? -5.955 7.874 20.718 1.00 95.44 93 PHE A C 1
ATOM 762 O O . PHE A 1 93 ? -6.432 8.660 21.538 1.00 95.44 93 PHE A O 1
ATOM 769 N N . GLU A 1 94 ? -4.642 7.665 20.596 1.00 92.88 94 GLU A N 1
ATOM 770 C CA . GLU A 1 94 ? -3.646 8.354 21.418 1.00 92.88 94 GLU A CA 1
ATOM 771 C C . GLU A 1 94 ? -3.707 9.871 21.204 1.00 92.88 94 GLU A C 1
ATOM 773 O O . GLU A 1 94 ? -3.631 10.368 20.078 1.00 92.88 94 GLU A O 1
ATOM 778 N N . GLU A 1 95 ? -3.853 10.613 22.298 1.00 91.81 95 GLU A N 1
ATOM 779 C CA . GLU A 1 95 ? -3.964 12.066 22.249 1.00 91.81 95 GLU A CA 1
ATOM 780 C C . GLU A 1 95 ? -2.660 12.703 21.747 1.00 91.81 95 GLU A C 1
ATOM 782 O O . GLU A 1 95 ? -1.559 12.301 22.119 1.00 91.81 95 GLU A O 1
ATOM 787 N N . GLY A 1 96 ? -2.783 13.705 20.873 1.00 90.88 96 GLY A N 1
ATOM 788 C CA . GLY A 1 96 ? -1.637 14.407 20.288 1.00 90.88 96 GLY A CA 1
ATOM 789 C C . GLY A 1 96 ? -0.901 13.642 19.180 1.00 90.88 96 GLY A C 1
ATOM 790 O O . GLY A 1 96 ? 0.005 14.205 18.563 1.00 90.88 96 GLY A O 1
ATOM 791 N N . VAL A 1 97 ? -1.292 12.400 18.868 1.00 89.00 97 VAL A N 1
ATOM 792 C CA . VAL A 1 97 ? -0.680 11.607 17.793 1.00 89.00 97 VAL A CA 1
ATOM 793 C C . VAL A 1 97 ? -1.529 11.679 16.529 1.00 89.00 97 VAL A C 1
ATOM 795 O O . VAL A 1 97 ? -2.571 11.044 16.404 1.00 89.00 97 VAL A O 1
ATOM 798 N N . VAL A 1 98 ? -1.044 12.431 15.540 1.00 89.75 98 VAL A N 1
ATOM 799 C CA . VAL A 1 98 ? -1.691 12.509 14.222 1.00 89.75 98 VAL A CA 1
ATOM 800 C C . VAL A 1 98 ? -1.553 11.174 13.490 1.00 89.75 98 VAL A C 1
ATOM 802 O O . VAL A 1 98 ? -0.440 10.668 13.326 1.00 89.75 98 VAL A O 1
ATOM 805 N N . ARG A 1 99 ? -2.661 10.632 12.980 1.00 90.25 99 ARG A N 1
ATOM 806 C CA . ARG A 1 99 ? -2.680 9.373 12.228 1.00 90.25 99 ARG A CA 1
ATOM 807 C C . ARG A 1 99 ? -2.379 9.616 10.750 1.00 90.25 99 ARG A C 1
ATOM 809 O O . ARG A 1 99 ? -3.175 10.172 10.007 1.00 90.25 99 ARG A O 1
ATOM 816 N N . ASN A 1 100 ? -1.188 9.218 10.316 1.00 88.25 100 ASN A N 1
ATOM 817 C CA . ASN A 1 100 ? -0.716 9.348 8.935 1.00 88.25 100 ASN A CA 1
ATOM 818 C C . ASN A 1 100 ? 0.327 8.256 8.633 1.00 88.25 100 ASN A C 1
ATOM 820 O O . ASN A 1 100 ? 0.774 7.554 9.539 1.00 88.25 100 ASN A O 1
ATOM 824 N N . CYS A 1 101 ? 0.771 8.136 7.379 1.00 85.44 101 CYS A N 1
ATOM 825 C CA . CYS A 1 101 ? 1.738 7.105 6.978 1.00 85.44 101 CYS A CA 1
ATOM 826 C C . CYS A 1 101 ? 3.121 7.209 7.650 1.00 85.44 101 CYS A C 1
ATOM 828 O O . CYS A 1 101 ? 3.920 6.288 7.522 1.00 85.44 101 CYS A O 1
ATOM 830 N N . LYS A 1 102 ? 3.441 8.325 8.321 1.00 83.62 102 LYS A N 1
ATOM 831 C CA . LYS A 1 102 ? 4.689 8.484 9.083 1.00 83.62 102 LYS A CA 1
ATOM 832 C C . LYS A 1 102 ? 4.564 7.904 10.493 1.00 83.62 102 LYS A C 1
ATOM 834 O O . LYS A 1 102 ? 5.537 7.360 11.005 1.00 83.62 102 LYS A O 1
ATOM 839 N N . ASN A 1 103 ? 3.394 8.051 11.111 1.00 86.25 103 ASN A N 1
ATOM 840 C CA . ASN A 1 103 ? 3.156 7.662 12.502 1.00 86.25 103 ASN A CA 1
ATOM 841 C C . ASN A 1 103 ? 2.500 6.279 12.634 1.00 86.25 103 ASN A C 1
ATOM 843 O O . ASN A 1 103 ? 2.564 5.675 13.699 1.00 86.25 103 ASN A O 1
ATOM 847 N N . LEU A 1 104 ? 1.889 5.768 11.564 1.00 88.81 104 LEU A N 1
ATOM 848 C CA . LEU A 1 104 ? 1.300 4.431 11.507 1.00 88.81 104 LEU A CA 1
ATOM 849 C C . LEU A 1 104 ? 2.221 3.445 10.775 1.00 88.81 104 LEU A C 1
ATOM 851 O O . LEU A 1 104 ? 3.020 3.867 9.937 1.00 88.81 104 LEU A O 1
ATOM 855 N N . PRO A 1 105 ? 2.099 2.127 11.030 1.00 86.62 105 PRO A N 1
ATOM 856 C CA . PRO A 1 105 ? 2.902 1.086 10.380 1.00 86.62 105 PRO A CA 1
ATOM 857 C C . PRO A 1 105 ? 2.476 0.830 8.919 1.00 86.62 105 PRO A C 1
ATOM 859 O O . PRO A 1 105 ? 2.278 -0.314 8.512 1.00 86.62 105 PRO A O 1
ATOM 862 N N . ILE A 1 106 ? 2.314 1.890 8.123 1.00 86.31 106 ILE A N 1
ATOM 863 C CA . ILE A 1 106 ? 1.905 1.830 6.720 1.00 86.31 106 ILE A CA 1
ATOM 864 C C . ILE A 1 106 ? 3.162 1.937 5.853 1.00 86.31 106 ILE A C 1
ATOM 866 O O . ILE A 1 106 ? 3.817 2.982 5.843 1.00 86.31 106 ILE A O 1
ATOM 870 N N . PRO A 1 107 ? 3.524 0.883 5.105 1.00 82.44 107 PRO A N 1
ATOM 871 C CA . PRO A 1 107 ? 4.651 0.950 4.189 1.00 82.44 107 PRO A CA 1
ATOM 872 C C . PRO A 1 107 ? 4.413 2.031 3.118 1.00 82.44 107 PRO A C 1
ATOM 874 O O . PRO A 1 107 ? 3.300 2.194 2.626 1.00 82.44 107 PRO A O 1
ATOM 877 N N . SER A 1 108 ? 5.457 2.766 2.728 1.00 77.88 108 SER A N 1
ATOM 878 C CA . SER A 1 108 ? 5.363 3.888 1.778 1.00 77.88 108 SER A CA 1
ATOM 879 C C . SER A 1 108 ? 4.656 3.572 0.453 1.00 77.88 108 SER A C 1
ATOM 881 O O . SER A 1 108 ? 3.938 4.440 -0.034 1.00 77.88 108 SER A O 1
ATOM 883 N N . ALA A 1 109 ? 4.806 2.369 -0.122 1.00 76.31 109 ALA A N 1
ATOM 884 C CA . ALA A 1 109 ? 4.085 1.993 -1.347 1.00 76.31 109 ALA A CA 1
ATOM 885 C C . ALA A 1 109 ? 2.567 1.851 -1.150 1.00 76.31 109 ALA A C 1
ATOM 887 O O . ALA A 1 109 ? 1.823 1.988 -2.118 1.00 76.31 109 ALA A O 1
ATOM 888 N N . TYR A 1 110 ? 2.108 1.622 0.083 1.00 82.31 110 TYR A N 1
ATOM 889 C CA . TYR A 1 110 ? 0.690 1.517 0.444 1.00 82.31 110 TYR A CA 1
ATOM 890 C C . TYR A 1 110 ? 0.138 2.801 1.069 1.00 82.31 110 TYR A C 1
ATOM 892 O O . TYR A 1 110 ? -1.012 2.846 1.496 1.00 82.31 110 TYR A O 1
ATOM 900 N N . CYS A 1 111 ? 0.946 3.860 1.144 1.00 83.69 111 CYS A N 1
ATOM 901 C CA . CYS A 1 111 ? 0.493 5.121 1.699 1.00 83.69 111 CYS A CA 1
ATOM 902 C C . CYS A 1 111 ? -0.559 5.780 0.795 1.00 83.69 111 CYS A C 1
ATOM 904 O O . CYS A 1 111 ? -0.332 5.977 -0.399 1.00 83.69 111 CYS A O 1
ATOM 906 N N . LEU A 1 112 ? -1.688 6.176 1.389 1.00 83.31 112 LEU A N 1
ATOM 907 C CA . LEU A 1 112 ? -2.781 6.861 0.689 1.00 83.31 112 LEU A CA 1
ATOM 908 C C . LEU A 1 112 ? -2.550 8.366 0.509 1.00 83.31 112 LEU A C 1
ATOM 910 O O . LEU A 1 112 ? -3.267 9.005 -0.260 1.00 83.31 112 LEU A O 1
ATOM 914 N N . CYS A 1 113 ? -1.566 8.949 1.204 1.00 77.69 113 CYS A N 1
ATOM 915 C CA . CYS A 1 113 ? -1.269 10.373 1.086 1.00 77.69 113 CYS A CA 1
ATOM 916 C C . CYS A 1 113 ? -0.875 10.726 -0.354 1.00 77.69 113 CYS A C 1
ATOM 918 O O . CYS A 1 113 ? 0.028 10.130 -0.948 1.00 77.69 113 CYS A O 1
ATOM 920 N N . GLN A 1 114 ? -1.546 11.735 -0.901 1.00 75.62 114 GLN A N 1
ATOM 921 C CA . GLN A 1 114 ? -1.271 12.245 -2.234 1.00 75.62 114 GLN A CA 1
ATOM 922 C C . GLN A 1 114 ? -0.154 13.281 -2.151 1.00 75.62 114 GLN A C 1
ATOM 924 O O . GLN A 1 114 ? -0.323 14.356 -1.585 1.00 75.62 114 GLN A O 1
ATOM 929 N N . TYR A 1 115 ? 0.997 12.940 -2.718 1.00 79.50 115 TYR A N 1
ATOM 930 C CA . TYR A 1 115 ? 2.114 13.862 -2.879 1.00 79.50 115 TYR A CA 1
ATOM 931 C C . TYR A 1 115 ? 2.208 14.285 -4.338 1.00 79.50 115 TYR A C 1
ATOM 933 O O . TYR A 1 115 ? 1.994 13.464 -5.237 1.00 79.50 115 TYR A O 1
ATOM 941 N N . GLY A 1 116 ? 2.573 15.545 -4.575 1.00 84.62 116 GLY A N 1
ATOM 942 C CA . GLY A 1 116 ? 2.919 15.993 -5.916 1.00 84.62 116 GLY A CA 1
ATOM 943 C C . GLY A 1 116 ? 4.060 15.146 -6.487 1.00 84.62 116 GLY A C 1
ATOM 944 O O . GLY A 1 116 ? 4.935 14.666 -5.758 1.00 84.62 116 GLY A O 1
ATOM 945 N N . LYS A 1 117 ? 4.035 14.921 -7.801 1.00 88.19 117 LYS A N 1
ATOM 946 C CA . LYS A 1 117 ? 5.047 14.134 -8.506 1.00 88.19 117 LYS A CA 1
ATOM 947 C C . LYS A 1 117 ? 5.417 14.806 -9.817 1.00 88.19 117 LYS A C 1
ATOM 949 O O . LYS A 1 117 ? 4.552 15.315 -10.527 1.00 88.19 117 LYS A O 1
ATOM 954 N N . LYS A 1 118 ? 6.697 14.752 -10.173 1.00 92.44 118 LYS A N 1
ATOM 955 C CA . LYS A 1 118 ? 7.214 15.238 -11.456 1.00 92.44 118 LYS A CA 1
ATOM 956 C C . LYS A 1 118 ? 7.830 14.087 -12.236 1.00 92.44 118 LYS A C 1
ATOM 958 O O . LYS A 1 118 ? 8.602 13.307 -11.688 1.00 92.44 118 LYS A O 1
ATOM 963 N N . LYS A 1 119 ? 7.514 13.989 -13.529 1.00 94.81 119 LYS A N 1
ATOM 964 C CA . LYS A 1 119 ? 8.150 13.012 -14.419 1.00 94.81 119 LYS A CA 1
ATOM 965 C C . LYS A 1 119 ? 9.653 13.298 -14.517 1.00 94.81 119 LYS A C 1
ATOM 967 O O . LYS A 1 119 ? 10.044 14.435 -14.784 1.00 94.81 119 LYS A O 1
ATOM 972 N N . VAL A 1 120 ? 10.470 12.268 -14.329 1.00 95.75 120 VAL A N 1
ATOM 973 C CA . VAL A 1 120 ? 11.918 12.334 -14.550 1.00 95.75 120 VAL A CA 1
ATOM 974 C C . VAL A 1 120 ? 12.195 12.171 -16.045 1.00 95.75 120 VAL A C 1
ATOM 976 O O . VAL A 1 120 ? 11.622 11.303 -16.699 1.00 95.75 120 VAL A O 1
ATOM 979 N N . THR A 1 121 ? 13.037 13.045 -16.598 1.00 93.94 121 THR A N 1
ATOM 980 C CA . THR A 1 121 ? 13.416 13.042 -18.025 1.00 93.94 121 THR A CA 1
ATOM 981 C C . THR A 1 121 ? 14.869 12.637 -18.263 1.00 93.94 121 THR A C 1
ATOM 983 O O . THR A 1 121 ? 15.256 12.447 -19.411 1.00 93.94 121 THR A O 1
ATOM 986 N N . ASP A 1 122 ? 15.675 12.520 -17.205 1.00 94.81 122 ASP A N 1
ATOM 987 C CA . ASP A 1 122 ? 17.041 11.998 -17.288 1.00 94.81 122 ASP A CA 1
ATOM 988 C C . ASP A 1 122 ? 16.978 10.496 -17.603 1.00 94.81 122 ASP A C 1
ATOM 990 O O . ASP A 1 122 ? 16.546 9.689 -16.774 1.00 94.81 122 ASP A O 1
ATOM 994 N N . SER A 1 123 ? 17.373 10.129 -18.825 1.00 94.50 123 SER A N 1
ATOM 995 C CA . SER A 1 123 ? 17.335 8.746 -19.298 1.00 94.50 123 SER A CA 1
ATOM 996 C C . SER A 1 123 ? 18.307 7.848 -18.542 1.00 94.50 123 SER A C 1
ATOM 998 O O . SER A 1 123 ? 17.970 6.700 -18.273 1.00 94.50 123 SER A O 1
ATOM 1000 N N . ARG A 1 124 ? 19.476 8.365 -18.143 1.00 94.88 124 ARG A N 1
ATOM 1001 C CA . ARG A 1 124 ? 20.474 7.596 -17.395 1.00 94.88 124 ARG A CA 1
ATOM 1002 C C . ARG A 1 124 ? 19.932 7.233 -16.019 1.00 94.88 124 ARG A C 1
ATOM 1004 O O . ARG A 1 124 ? 19.978 6.065 -15.657 1.00 94.88 124 ARG A O 1
ATOM 1011 N N . LEU A 1 125 ? 19.375 8.207 -15.297 1.00 93.69 125 LEU A N 1
ATOM 1012 C CA . LEU A 1 125 ? 18.758 7.958 -13.990 1.00 93.69 125 LEU A CA 1
ATOM 1013 C C . LEU A 1 125 ? 17.554 7.013 -14.111 1.00 93.69 125 LEU A C 1
ATOM 1015 O O . LEU A 1 125 ? 17.366 6.127 -13.284 1.00 93.69 125 LEU A O 1
ATOM 1019 N N . THR A 1 126 ? 16.743 7.188 -15.155 1.00 95.88 126 THR A N 1
ATOM 1020 C CA . THR A 1 126 ? 15.576 6.334 -15.412 1.00 95.88 126 THR A CA 1
ATOM 1021 C C . THR A 1 126 ? 15.991 4.877 -15.636 1.00 95.88 126 THR A C 1
ATOM 1023 O O . THR A 1 126 ? 15.451 3.984 -14.984 1.00 95.88 126 THR A O 1
ATOM 1026 N N . GLU A 1 127 ? 16.971 4.634 -16.511 1.00 96.12 127 GLU A N 1
ATOM 1027 C CA . GLU A 1 127 ? 17.515 3.294 -16.765 1.00 96.12 127 GLU A CA 1
ATOM 1028 C C . GLU A 1 127 ? 18.172 2.702 -15.513 1.00 96.12 127 GLU A C 1
ATOM 1030 O O . GLU A 1 127 ? 17.890 1.558 -15.166 1.00 96.12 127 GLU A O 1
ATOM 1035 N N . GLU A 1 128 ? 18.972 3.486 -14.788 1.00 95.00 128 GLU A N 1
ATOM 1036 C CA . GLU A 1 128 ? 19.637 3.047 -13.557 1.00 95.00 128 GLU A CA 1
ATOM 1037 C C . GLU A 1 128 ? 18.634 2.573 -12.496 1.00 95.00 128 GLU A C 1
ATOM 1039 O O . GLU A 1 128 ? 18.804 1.499 -11.909 1.00 95.00 128 GLU A O 1
ATOM 1044 N N . LEU A 1 129 ? 17.559 3.336 -12.283 1.00 94.62 129 LEU A N 1
ATOM 1045 C CA . LEU A 1 129 ? 16.494 2.978 -11.350 1.00 94.62 129 LEU A CA 1
ATOM 1046 C C . LEU A 1 129 ? 15.734 1.725 -11.805 1.00 94.62 129 LEU A C 1
ATOM 1048 O O . LEU A 1 129 ? 15.502 0.830 -10.992 1.00 94.62 129 LEU A O 1
ATOM 1052 N N . GLY A 1 130 ? 15.373 1.624 -13.087 1.00 95.44 130 GLY A N 1
ATOM 1053 C CA . GLY A 1 130 ? 14.692 0.441 -13.626 1.00 95.44 130 GLY A CA 1
ATOM 1054 C C . GLY A 1 130 ? 15.537 -0.831 -13.501 1.00 95.44 130 GLY A C 1
ATOM 1055 O O . GLY A 1 130 ? 15.058 -1.853 -13.000 1.00 95.44 130 GLY A O 1
ATOM 1056 N N . ASP A 1 131 ? 16.818 -0.749 -13.863 1.00 95.44 131 ASP A N 1
ATOM 1057 C CA . ASP A 1 131 ? 17.776 -1.849 -13.740 1.00 95.44 131 ASP A CA 1
ATOM 1058 C C . ASP A 1 131 ? 17.982 -2.264 -12.284 1.00 95.44 131 ASP A C 1
ATOM 1060 O O . ASP A 1 131 ? 18.100 -3.457 -11.984 1.00 95.44 131 ASP A O 1
ATOM 1064 N N . HIS A 1 132 ? 18.025 -1.300 -11.362 1.00 93.88 132 HIS A N 1
ATOM 1065 C CA . HIS A 1 132 ? 18.133 -1.589 -9.938 1.00 93.88 132 HIS A CA 1
ATOM 1066 C C . HIS A 1 132 ? 16.920 -2.380 -9.436 1.00 93.88 132 HIS A C 1
ATOM 1068 O O . HIS A 1 132 ? 17.091 -3.414 -8.787 1.00 93.88 132 HIS A O 1
ATOM 1074 N N . VAL A 1 133 ? 15.699 -1.963 -9.782 1.00 93.69 133 VAL A N 1
ATOM 1075 C CA . VAL A 1 133 ? 14.484 -2.683 -9.368 1.00 93.69 133 VAL A CA 1
ATOM 1076 C C . VAL A 1 133 ? 14.438 -4.086 -9.983 1.00 93.69 133 VAL A C 1
ATOM 1078 O O . VAL A 1 133 ? 14.142 -5.053 -9.279 1.00 93.69 133 VAL A O 1
ATOM 1081 N N . ALA A 1 134 ? 14.798 -4.245 -11.259 1.00 95.69 134 ALA A N 1
ATOM 1082 C CA . ALA A 1 134 ? 14.892 -5.563 -11.888 1.00 95.69 134 ALA A CA 1
ATOM 1083 C C . ALA A 1 134 ? 15.924 -6.467 -11.182 1.00 95.69 134 ALA A C 1
ATOM 1085 O O . ALA A 1 134 ? 15.664 -7.649 -10.929 1.00 95.69 134 ALA A O 1
ATOM 1086 N N . LYS A 1 135 ? 17.090 -5.925 -10.802 1.00 95.00 135 LYS A N 1
ATOM 1087 C CA . LYS A 1 135 ? 18.097 -6.648 -10.004 1.00 95.00 135 LYS A CA 1
ATOM 1088 C C . LYS A 1 135 ? 17.553 -7.052 -8.636 1.00 95.00 135 LYS A C 1
ATOM 1090 O O . LYS A 1 135 ? 17.776 -8.194 -8.237 1.00 95.00 135 LYS A O 1
ATOM 1095 N N . PHE A 1 136 ? 16.811 -6.173 -7.966 1.00 93.31 136 PHE A N 1
ATOM 1096 C CA . PHE A 1 136 ? 16.193 -6.466 -6.676 1.00 93.31 136 PHE A CA 1
ATOM 1097 C C . PHE A 1 136 ? 15.198 -7.634 -6.772 1.00 93.31 136 PHE A C 1
ATOM 1099 O O . PHE A 1 136 ? 15.307 -8.599 -6.014 1.00 93.31 136 PHE A O 1
ATOM 1106 N N . ILE A 1 137 ? 14.316 -7.636 -7.782 1.00 94.62 137 ILE A N 1
ATOM 1107 C CA . ILE A 1 137 ? 13.394 -8.758 -8.046 1.00 94.62 137 ILE A CA 1
ATOM 1108 C C . ILE A 1 137 ? 14.172 -10.062 -8.269 1.00 94.62 137 ILE A C 1
ATOM 1110 O O . ILE A 1 137 ? 13.873 -11.085 -7.651 1.00 94.62 137 ILE A O 1
ATOM 1114 N N . ASN A 1 138 ? 15.212 -10.040 -9.107 1.00 95.88 138 ASN A N 1
ATOM 1115 C CA . ASN A 1 138 ? 16.046 -11.223 -9.333 1.00 95.88 138 ASN A CA 1
ATOM 1116 C C . ASN A 1 138 ? 16.767 -11.694 -8.056 1.00 95.88 138 ASN A C 1
ATOM 1118 O O . ASN A 1 138 ? 16.967 -12.896 -7.879 1.00 95.88 138 ASN A O 1
ATOM 1122 N N . GLY A 1 139 ? 17.140 -10.775 -7.162 1.00 94.50 139 GLY A N 1
ATOM 1123 C CA . GLY A 1 139 ? 17.686 -11.083 -5.840 1.00 94.50 139 GLY A CA 1
ATOM 1124 C C . GLY A 1 139 ? 16.704 -11.882 -4.984 1.00 94.50 139 GLY A C 1
ATOM 1125 O O . GLY A 1 139 ? 17.083 -12.911 -4.421 1.00 94.50 139 GLY A O 1
ATOM 1126 N N . ILE A 1 140 ? 15.427 -11.488 -4.978 1.00 93.31 140 ILE A N 1
ATOM 1127 C CA . ILE A 1 140 ? 14.344 -12.227 -4.309 1.00 93.31 140 ILE A CA 1
ATOM 1128 C C . ILE A 1 140 ? 14.197 -13.629 -4.922 1.00 93.31 140 ILE A C 1
ATOM 1130 O O . ILE A 1 140 ? 14.208 -14.628 -4.200 1.00 93.31 140 ILE A O 1
ATOM 1134 N N . LEU A 1 141 ? 14.138 -13.742 -6.253 1.00 94.62 141 LEU A N 1
ATOM 1135 C CA . LEU A 1 141 ? 14.047 -15.046 -6.931 1.00 94.62 141 LEU A CA 1
ATOM 1136 C C . LEU A 1 141 ? 15.251 -15.952 -6.613 1.00 94.62 141 LEU A C 1
ATOM 1138 O O . LEU A 1 141 ? 15.103 -17.168 -6.457 1.00 94.62 141 LEU A O 1
ATOM 1142 N N . LYS A 1 142 ? 16.450 -15.373 -6.486 1.00 95.31 142 LYS A N 1
ATOM 1143 C CA . LYS A 1 142 ? 17.670 -16.092 -6.098 1.00 95.31 142 LYS A CA 1
ATOM 1144 C C . LYS A 1 142 ? 17.613 -16.563 -4.645 1.00 95.31 142 LYS A C 1
ATOM 1146 O O . LYS A 1 142 ? 17.969 -17.711 -4.384 1.00 95.31 142 LYS A O 1
ATOM 1151 N N . LEU A 1 143 ? 17.139 -15.724 -3.722 1.00 93.69 143 LEU A N 1
ATOM 1152 C CA . LEU A 1 143 ? 16.961 -16.078 -2.309 1.00 93.69 143 LEU A CA 1
ATOM 1153 C C . LEU A 1 143 ? 16.032 -17.291 -2.150 1.00 93.69 143 LEU A C 1
ATOM 1155 O O . LEU A 1 143 ? 16.320 -18.198 -1.372 1.00 93.69 143 LEU A O 1
ATOM 1159 N N . HIS A 1 144 ? 14.974 -17.351 -2.961 1.00 93.31 144 HIS A N 1
ATOM 1160 C CA . HIS A 1 144 ? 14.043 -18.480 -3.020 1.00 93.31 144 HIS A CA 1
ATOM 1161 C C . HIS A 1 144 ? 14.530 -19.668 -3.869 1.00 93.31 144 HIS A C 1
ATOM 1163 O O . HIS A 1 144 ? 13.802 -20.649 -3.998 1.00 93.31 144 HIS A O 1
ATOM 1169 N N . ARG A 1 145 ? 15.750 -19.618 -4.427 1.00 94.75 145 ARG A N 1
ATOM 1170 C CA . ARG A 1 145 ? 16.360 -20.677 -5.258 1.00 94.75 145 ARG A CA 1
ATOM 1171 C C . ARG A 1 145 ? 15.543 -21.054 -6.505 1.00 94.75 145 ARG A C 1
ATOM 1173 O O . ARG A 1 145 ? 15.541 -22.208 -6.919 1.00 94.75 145 ARG A O 1
ATOM 1180 N N . ILE A 1 146 ? 14.871 -20.075 -7.112 1.00 94.12 146 ILE A N 1
ATOM 1181 C CA . ILE A 1 146 ? 14.017 -20.247 -8.307 1.00 94.12 146 ILE A CA 1
ATOM 1182 C C . ILE A 1 146 ? 14.463 -19.382 -9.500 1.00 94.12 146 ILE A C 1
ATOM 1184 O O . ILE A 1 146 ? 13.807 -19.354 -10.539 1.00 94.12 146 ILE A O 1
ATOM 1188 N N . SER A 1 147 ? 15.576 -18.657 -9.364 1.00 91.25 147 SER A N 1
ATOM 1189 C CA . SER A 1 147 ? 16.138 -17.824 -10.432 1.00 91.25 147 SER A CA 1
ATOM 1190 C C . SER A 1 147 ? 16.707 -18.672 -11.575 1.00 91.25 147 SER A C 1
ATOM 1192 O O . SER A 1 147 ? 17.433 -19.633 -11.328 1.00 91.25 147 SER A O 1
ATOM 1194 N N . ASN A 1 148 ? 16.422 -18.271 -12.817 1.00 87.50 148 ASN A N 1
ATOM 1195 C CA . ASN A 1 148 ? 16.918 -18.815 -14.091 1.00 87.50 148 ASN A CA 1
ATOM 1196 C C . ASN A 1 148 ? 16.489 -20.253 -14.436 1.00 87.50 148 ASN A C 1
ATOM 1198 O O . ASN A 1 148 ? 16.322 -20.543 -15.615 1.00 87.50 148 ASN A O 1
ATOM 1202 N N . SER A 1 149 ? 16.311 -21.142 -13.457 1.00 89.50 149 SER A N 1
ATOM 1203 C CA . SER A 1 149 ? 15.853 -22.522 -13.676 1.00 89.50 149 SER A CA 1
ATOM 1204 C C . SER A 1 149 ? 14.330 -22.639 -13.701 1.00 89.50 149 SER A C 1
ATOM 1206 O O . SER A 1 149 ? 13.775 -23.335 -14.541 1.00 89.50 149 SER A O 1
ATOM 1208 N N . THR A 1 150 ? 13.654 -21.951 -12.781 1.00 94.56 150 THR A N 1
ATOM 1209 C CA . THR A 1 150 ? 12.193 -22.008 -12.631 1.00 94.56 150 THR A CA 1
ATOM 1210 C C . THR A 1 150 ? 11.535 -20.771 -13.227 1.00 94.56 150 THR A C 1
ATOM 1212 O O . THR A 1 150 ? 10.545 -20.880 -13.946 1.00 94.56 150 THR A O 1
ATOM 1215 N N . CYS A 1 151 ? 12.105 -19.596 -12.954 1.00 95.94 151 CYS A N 1
ATOM 1216 C CA . CYS A 1 151 ? 11.622 -18.307 -13.431 1.00 95.94 151 CYS A CA 1
ATOM 1217 C C . CYS A 1 151 ? 12.616 -17.686 -14.413 1.00 95.94 151 CYS A C 1
ATOM 1219 O O . CYS A 1 151 ? 13.823 -17.666 -14.152 1.00 95.94 151 CYS A O 1
ATOM 1221 N N . HIS A 1 152 ? 12.106 -17.111 -15.500 1.00 96.88 152 HIS A N 1
ATOM 1222 C CA . HIS A 1 152 ? 12.890 -16.249 -16.372 1.00 96.88 152 HIS A CA 1
ATOM 1223 C C . HIS A 1 152 ? 13.481 -15.077 -15.585 1.00 96.88 152 HIS A C 1
ATOM 1225 O O . HIS A 1 152 ? 12.844 -14.513 -14.691 1.00 96.88 152 HIS A O 1
ATOM 1231 N N . ARG A 1 153 ? 14.711 -14.707 -15.946 1.00 96.69 153 ARG A N 1
ATOM 1232 C CA . ARG A 1 153 ? 15.378 -13.517 -15.428 1.00 96.69 153 ARG A CA 1
ATOM 1233 C C . ARG A 1 153 ? 14.586 -12.268 -15.814 1.00 96.69 153 ARG A C 1
ATOM 1235 O O . ARG A 1 153 ? 14.187 -12.128 -16.965 1.00 96.69 153 ARG A O 1
ATOM 1242 N N . ILE A 1 154 ? 14.400 -11.362 -14.859 1.00 97.12 154 ILE A N 1
ATOM 1243 C CA . ILE A 1 154 ? 13.709 -10.090 -15.083 1.00 97.12 154 ILE A CA 1
ATOM 1244 C C . ILE A 1 154 ? 14.716 -9.040 -15.547 1.00 97.12 154 ILE A C 1
ATOM 1246 O O . ILE A 1 154 ? 15.708 -8.787 -14.866 1.00 97.12 154 ILE A O 1
ATOM 1250 N N . GLU A 1 155 ? 14.440 -8.404 -16.677 1.00 97.62 155 GLU A N 1
ATOM 1251 C CA . GLU A 1 155 ? 15.167 -7.237 -17.179 1.00 97.62 155 GLU A CA 1
ATOM 1252 C C . GLU A 1 155 ? 14.147 -6.167 -17.549 1.00 97.62 155 GLU A C 1
ATOM 1254 O O . GLU A 1 155 ? 13.044 -6.499 -17.984 1.00 97.62 155 GLU A O 1
ATOM 1259 N N . ALA A 1 156 ? 14.467 -4.893 -17.335 1.00 97.38 156 ALA A N 1
ATOM 1260 C CA . ALA A 1 156 ? 13.550 -3.816 -17.673 1.00 97.38 156 ALA A CA 1
ATOM 1261 C C . ALA A 1 156 ? 13.600 -3.529 -19.181 1.00 97.38 156 ALA A C 1
ATOM 1263 O O . ALA A 1 156 ? 14.664 -3.257 -19.736 1.00 97.38 156 ALA A O 1
ATOM 1264 N N . GLU A 1 157 ? 12.447 -3.545 -19.853 1.00 97.56 157 GLU A N 1
ATOM 1265 C CA . GLU A 1 157 ? 12.340 -3.048 -21.224 1.00 97.56 157 GLU A CA 1
ATOM 1266 C C . GLU A 1 157 ? 12.582 -1.537 -21.199 1.00 97.56 157 GLU A C 1
ATOM 1268 O O . GLU A 1 157 ? 11.731 -0.777 -20.726 1.00 97.56 157 GLU A O 1
ATOM 1273 N N . LYS A 1 158 ? 13.744 -1.095 -21.695 1.00 93.31 158 LYS A N 1
ATOM 1274 C CA . LYS A 1 158 ? 14.254 0.277 -21.520 1.00 93.31 158 LYS A CA 1
ATOM 1275 C C . LYS A 1 158 ? 13.243 1.359 -21.887 1.00 93.31 158 LYS A C 1
ATOM 1277 O O . LYS A 1 158 ? 13.102 2.351 -21.179 1.00 93.31 158 LYS A O 1
ATOM 1282 N N . LYS A 1 159 ? 12.495 1.159 -22.977 1.00 94.19 159 LYS A N 1
ATOM 1283 C CA . LYS A 1 159 ? 11.503 2.133 -23.468 1.00 94.19 159 LYS A CA 1
ATOM 1284 C C . LYS A 1 159 ? 10.223 2.193 -22.629 1.00 94.19 159 LYS A C 1
ATOM 1286 O O . LYS A 1 159 ? 9.433 3.114 -22.809 1.00 94.19 159 LYS A O 1
ATOM 1291 N N . SER A 1 160 ? 10.006 1.220 -21.748 1.00 95.94 160 SER A N 1
ATOM 1292 C CA . SER A 1 160 ? 8.825 1.130 -20.885 1.00 95.94 160 SER A CA 1
ATOM 1293 C C . SER A 1 160 ? 9.030 1.736 -19.496 1.00 95.94 160 SER A C 1
ATOM 1295 O O . SER A 1 160 ? 8.062 1.840 -18.745 1.00 95.94 160 SER A O 1
ATOM 1297 N N . ILE A 1 161 ? 10.265 2.109 -19.139 1.00 97.62 161 ILE A N 1
ATOM 1298 C CA . ILE A 1 161 ? 10.581 2.591 -17.796 1.00 97.62 161 ILE A CA 1
ATOM 1299 C C . ILE A 1 161 ? 9.987 3.991 -17.607 1.00 97.62 161 ILE A C 1
ATOM 1301 O O . ILE A 1 161 ? 10.283 4.931 -18.348 1.00 97.62 161 ILE A O 1
ATOM 1305 N N . LEU A 1 162 ? 9.148 4.131 -16.587 1.00 96.50 162 LEU A N 1
ATOM 1306 C CA . LEU A 1 162 ? 8.533 5.378 -16.164 1.00 96.50 162 LEU A CA 1
ATOM 1307 C C . LEU A 1 162 ? 8.990 5.694 -14.745 1.00 96.50 162 LEU A C 1
ATOM 1309 O O . LEU A 1 162 ? 8.778 4.907 -13.825 1.00 96.50 162 LEU A O 1
ATOM 1313 N N . VAL A 1 163 ? 9.584 6.874 -14.569 1.00 96.31 163 VAL A N 1
ATOM 1314 C CA . VAL A 1 163 ? 10.026 7.355 -13.260 1.00 96.31 163 VAL A CA 1
ATOM 1315 C C . VAL A 1 163 ? 9.361 8.686 -12.934 1.00 96.31 163 VAL A C 1
ATOM 1317 O O . VAL A 1 163 ? 9.352 9.622 -13.743 1.00 96.31 163 VAL A O 1
ATOM 1320 N N . GLN A 1 164 ? 8.808 8.779 -11.727 1.00 94.06 164 GLN A N 1
ATOM 1321 C CA . GLN A 1 164 ? 8.248 10.010 -11.184 1.00 94.06 164 GLN A CA 1
ATOM 1322 C C . GLN A 1 164 ? 8.885 10.325 -9.834 1.00 94.06 164 GLN A C 1
ATOM 1324 O O . GLN A 1 164 ? 8.861 9.506 -8.926 1.00 94.06 164 GLN A O 1
ATOM 1329 N N . GLN A 1 165 ? 9.424 11.527 -9.686 1.00 92.44 165 GLN A N 1
ATOM 1330 C CA . GLN A 1 165 ? 10.016 12.000 -8.441 1.00 92.44 165 GLN A CA 1
ATOM 1331 C C . GLN A 1 165 ? 8.959 12.685 -7.577 1.00 92.44 165 GLN A C 1
ATOM 1333 O O . GLN A 1 165 ? 8.213 13.536 -8.068 1.00 92.44 165 GLN A O 1
ATOM 1338 N N . TYR A 1 166 ? 8.925 12.354 -6.290 1.00 87.88 166 TYR A N 1
ATOM 1339 C CA . TYR A 1 166 ? 8.057 13.006 -5.315 1.00 87.88 166 TYR A CA 1
ATOM 1340 C C . TYR A 1 166 ? 8.516 14.448 -5.063 1.00 87.88 166 TYR A C 1
ATOM 1342 O O . TYR A 1 166 ? 9.695 14.713 -4.793 1.00 87.88 166 TYR A O 1
ATOM 1350 N N . THR A 1 167 ? 7.570 15.379 -5.114 1.00 87.12 167 THR A N 1
ATOM 1351 C CA . THR A 1 167 ? 7.760 16.787 -4.767 1.00 87.12 167 THR A CA 1
ATOM 1352 C C . THR A 1 167 ? 7.230 17.043 -3.365 1.00 87.12 167 THR A C 1
ATOM 1354 O O . THR A 1 167 ? 6.106 16.658 -3.043 1.00 87.12 167 THR A O 1
ATOM 1357 N N . LEU A 1 168 ? 8.034 17.701 -2.538 1.00 76.25 168 LEU A N 1
ATOM 1358 C CA . LEU A 1 168 ? 7.648 18.113 -1.197 1.00 76.25 168 LEU A CA 1
ATOM 1359 C C . LEU A 1 168 ? 7.241 19.581 -1.251 1.00 76.25 168 LEU A C 1
ATOM 1361 O O . LEU A 1 168 ? 8.040 20.453 -1.605 1.00 76.25 168 LEU A O 1
ATOM 1365 N N . GLU A 1 169 ? 5.988 19.844 -0.903 1.00 67.62 169 GLU A N 1
ATOM 1366 C CA . GLU A 1 169 ? 5.538 21.201 -0.635 1.00 67.62 169 GLU A CA 1
ATOM 1367 C C . GLU A 1 169 ? 6.118 21.633 0.711 1.00 67.62 169 GLU A C 1
ATOM 1369 O O . GLU A 1 169 ? 5.870 21.015 1.749 1.00 67.62 169 GLU A O 1
ATOM 1374 N N . ASN A 1 170 ? 6.936 22.684 0.693 1.00 61.09 170 ASN A N 1
ATOM 1375 C CA . ASN A 1 170 ? 7.413 23.301 1.918 1.00 61.09 170 ASN A CA 1
ATOM 1376 C C . ASN A 1 170 ? 6.237 24.063 2.534 1.00 61.09 170 ASN A C 1
ATOM 1378 O O . ASN A 1 170 ? 5.841 25.104 2.011 1.00 61.09 170 ASN A O 1
ATOM 1382 N N . GLN A 1 171 ? 5.670 23.555 3.631 1.00 52.19 171 GLN A N 1
ATOM 1383 C CA . GLN A 1 171 ? 4.612 24.258 4.361 1.00 52.19 171 GLN A CA 1
ATOM 1384 C C . GLN A 1 171 ? 5.128 25.647 4.784 1.00 52.19 171 GLN A C 1
ATOM 1386 O O . GLN A 1 171 ? 5.934 25.759 5.703 1.00 52.19 171 GLN A O 1
ATOM 1391 N N . GLY A 1 172 ? 4.710 26.694 4.065 1.00 55.31 172 GLY A N 1
ATOM 1392 C CA . GLY A 1 172 ? 5.104 28.088 4.312 1.00 55.31 172 GLY A CA 1
ATOM 1393 C C . GLY A 1 172 ? 6.050 28.728 3.285 1.00 55.31 172 GLY A C 1
ATOM 1394 O O . GLY A 1 172 ? 6.317 29.920 3.404 1.00 55.31 172 GLY A O 1
ATOM 1395 N N . SER A 1 173 ? 6.524 28.004 2.263 1.00 56.16 173 SER A N 1
ATOM 1396 C CA . SER A 1 173 ? 7.296 28.585 1.153 1.00 56.16 173 SER A CA 1
ATOM 1397 C C . SER A 1 173 ? 6.705 28.171 -0.189 1.00 56.16 173 SER A C 1
ATOM 1399 O O . SER A 1 173 ? 6.538 26.984 -0.453 1.00 56.16 173 SER A O 1
ATOM 1401 N N . SER A 1 174 ? 6.470 29.131 -1.087 1.00 60.38 174 SER A N 1
ATOM 1402 C CA . SER A 1 174 ? 6.028 28.871 -2.469 1.00 60.38 174 SER A CA 1
ATOM 1403 C C . SER A 1 174 ? 7.059 28.102 -3.315 1.00 60.38 174 SER A C 1
ATOM 1405 O O . SER A 1 174 ? 6.837 27.861 -4.501 1.00 60.38 174 SER A O 1
ATOM 1407 N N . THR A 1 175 ? 8.210 27.738 -2.742 1.00 61.88 175 THR A N 1
ATOM 1408 C CA . THR A 1 175 ? 9.250 26.946 -3.398 1.00 61.88 175 THR A CA 1
ATOM 1409 C C . THR A 1 175 ? 9.021 25.451 -3.176 1.00 61.88 175 THR A C 1
ATOM 1411 O O . THR A 1 175 ? 9.070 24.945 -2.053 1.00 61.88 175 THR A O 1
ATOM 1414 N N . VAL A 1 176 ? 8.807 24.725 -4.274 1.00 65.31 176 VAL A N 1
ATOM 1415 C CA . VAL A 1 176 ? 8.703 23.262 -4.282 1.00 65.31 176 VAL A CA 1
ATOM 1416 C C . VAL A 1 176 ? 10.101 22.661 -4.150 1.00 65.31 176 VAL A C 1
ATOM 1418 O O . VAL A 1 176 ? 10.976 22.947 -4.967 1.00 65.31 176 VAL A O 1
ATOM 1421 N N . SER A 1 177 ? 10.310 21.822 -3.134 1.00 70.38 177 SER A N 1
ATOM 1422 C CA . SER A 1 177 ? 11.547 21.056 -2.978 1.00 70.38 177 SER A CA 1
ATOM 1423 C C . SER A 1 177 ? 11.393 19.663 -3.589 1.00 70.38 177 SER A C 1
ATOM 1425 O O . SER A 1 177 ? 10.317 19.060 -3.560 1.00 70.38 177 SER A O 1
ATOM 1427 N N . HIS A 1 178 ? 12.473 19.128 -4.147 1.00 73.75 178 HIS A N 1
ATOM 1428 C CA . HIS A 1 178 ? 12.496 17.780 -4.703 1.00 73.75 178 HIS A CA 1
ATOM 1429 C C . HIS A 1 178 ? 12.988 16.790 -3.650 1.00 73.75 178 HIS A C 1
ATOM 1431 O O . HIS A 1 178 ? 14.030 17.000 -3.031 1.00 73.75 178 HIS A O 1
ATOM 1437 N N . SER A 1 179 ? 12.244 15.702 -3.441 1.00 79.44 179 SER A N 1
ATOM 1438 C CA . SER A 1 179 ? 12.718 14.610 -2.590 1.00 79.44 179 SER A CA 1
ATOM 1439 C C . SER A 1 179 ? 13.571 13.630 -3.387 1.00 79.44 179 SER A C 1
ATOM 1441 O O . SER A 1 179 ? 13.393 13.461 -4.591 1.00 79.44 179 SER A O 1
ATOM 1443 N N . ASN A 1 180 ? 14.430 12.890 -2.697 1.00 87.19 180 ASN A N 1
ATOM 1444 C CA . ASN A 1 180 ? 15.155 11.766 -3.282 1.00 87.19 180 ASN A CA 1
ATOM 1445 C C . ASN A 1 180 ? 14.295 10.491 -3.367 1.00 87.19 180 ASN A C 1
ATOM 1447 O O . ASN A 1 180 ? 14.837 9.396 -3.293 1.00 87.19 180 ASN A O 1
ATOM 1451 N N . VAL A 1 181 ? 12.967 10.610 -3.464 1.00 88.69 181 VAL A N 1
ATOM 1452 C CA . VAL A 1 181 ? 12.030 9.479 -3.517 1.00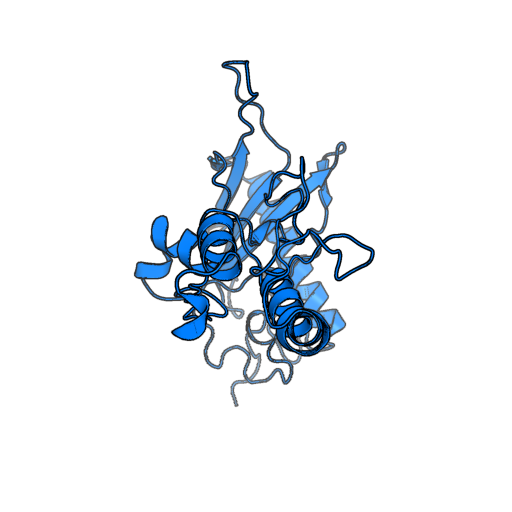 88.69 181 VAL A CA 1
ATOM 1453 C C . VAL A 1 181 ? 11.376 9.425 -4.895 1.00 88.69 181 VAL A C 1
ATOM 1455 O O . VAL A 1 181 ? 10.930 10.448 -5.421 1.00 88.69 181 VAL A O 1
ATOM 1458 N N . TYR A 1 182 ? 11.309 8.229 -5.470 1.00 90.75 182 TYR A N 1
ATOM 1459 C CA . TYR A 1 182 ? 10.919 7.981 -6.851 1.00 90.75 182 TYR A CA 1
ATOM 1460 C C . TYR A 1 182 ? 9.921 6.825 -6.935 1.00 90.75 182 TYR A C 1
ATOM 1462 O O . TYR A 1 182 ? 10.180 5.747 -6.410 1.00 90.75 182 TYR A O 1
ATOM 1470 N N . ASP A 1 183 ? 8.812 7.027 -7.641 1.00 91.12 183 ASP A N 1
ATOM 1471 C CA . ASP A 1 183 ? 8.015 5.931 -8.190 1.00 91.12 183 ASP A CA 1
ATOM 1472 C C . ASP A 1 183 ? 8.717 5.414 -9.441 1.00 91.12 183 ASP A C 1
ATOM 1474 O O . ASP A 1 183 ? 9.028 6.199 -10.341 1.00 91.12 183 ASP A O 1
ATOM 1478 N N . VAL A 1 184 ? 8.926 4.103 -9.508 1.00 93.88 184 VAL A N 1
ATOM 1479 C CA . VAL A 1 184 ? 9.513 3.419 -10.662 1.00 93.88 184 VAL A CA 1
ATOM 1480 C C . VAL A 1 184 ? 8.522 2.371 -11.150 1.00 93.88 184 VAL A C 1
ATOM 1482 O O . VAL A 1 184 ? 8.118 1.498 -10.382 1.00 93.88 184 VAL A O 1
ATOM 1485 N N . GLU A 1 185 ? 8.139 2.452 -12.421 1.00 95.06 185 GLU A N 1
ATOM 1486 C CA . GLU A 1 185 ? 7.315 1.462 -13.115 1.00 95.06 185 GLU A CA 1
ATOM 1487 C C . GLU A 1 185 ? 8.034 1.002 -14.387 1.00 95.06 185 GLU A C 1
ATOM 1489 O O . GLU A 1 185 ? 8.600 1.823 -15.105 1.00 95.06 185 GLU A O 1
ATOM 1494 N N . PHE A 1 186 ? 8.022 -0.296 -14.691 1.00 97.25 186 PHE A N 1
ATOM 1495 C CA . PHE A 1 186 ? 8.552 -0.811 -15.957 1.00 97.25 186 PHE A CA 1
ATOM 1496 C C . PHE A 1 186 ? 7.852 -2.102 -16.386 1.00 97.25 186 PHE A C 1
ATOM 1498 O O . PHE A 1 186 ? 7.263 -2.811 -15.569 1.00 97.25 186 PHE A O 1
ATOM 1505 N N . THR A 1 187 ? 7.944 -2.425 -17.674 1.00 97.94 187 THR A N 1
ATOM 1506 C CA . THR A 1 187 ? 7.564 -3.729 -18.234 1.00 97.94 187 THR A CA 1
ATOM 1507 C C . THR A 1 187 ? 8.804 -4.605 -18.379 1.00 97.94 187 THR A C 1
ATOM 1509 O O . THR A 1 187 ? 9.844 -4.133 -18.834 1.00 97.94 187 THR A O 1
ATOM 1512 N N . ALA A 1 188 ? 8.721 -5.875 -17.994 1.00 97.75 188 ALA A N 1
ATOM 1513 C CA . ALA A 1 188 ? 9.800 -6.830 -18.183 1.00 97.75 188 ALA A CA 1
ATOM 1514 C C . ALA A 1 188 ? 10.027 -7.121 -19.673 1.00 97.75 188 ALA A C 1
ATOM 1516 O O . ALA A 1 188 ? 9.073 -7.316 -20.429 1.00 97.75 188 ALA A O 1
ATOM 1517 N N . ALA A 1 189 ? 11.293 -7.174 -20.076 1.00 97.69 189 ALA A N 1
ATOM 1518 C CA . ALA A 1 189 ? 11.702 -7.619 -21.397 1.00 97.69 189 ALA A CA 1
ATOM 1519 C C . ALA A 1 189 ? 11.485 -9.136 -21.554 1.00 97.69 189 ALA A C 1
ATOM 1521 O O . ALA A 1 189 ? 11.658 -9.914 -20.610 1.00 97.69 189 ALA A O 1
ATOM 1522 N N . ALA A 1 190 ? 11.129 -9.558 -22.769 1.00 95.56 190 ALA A N 1
ATOM 1523 C CA . ALA A 1 190 ? 10.953 -10.969 -23.098 1.00 95.56 190 ALA A CA 1
ATOM 1524 C C . ALA A 1 190 ? 12.261 -11.764 -22.870 1.00 95.56 190 ALA A C 1
ATOM 1526 O O . ALA A 1 190 ? 13.342 -11.234 -23.124 1.00 95.56 190 ALA A O 1
ATOM 1527 N N . PRO A 1 191 ? 12.196 -13.041 -22.435 1.00 94.31 191 PRO A N 1
ATOM 1528 C CA . PRO A 1 191 ? 11.002 -13.889 -22.306 1.00 94.31 191 PRO A CA 1
ATOM 1529 C C . PRO A 1 191 ? 10.229 -13.718 -20.990 1.00 94.31 191 PRO A C 1
ATOM 1531 O O . PRO A 1 191 ? 9.142 -14.281 -20.841 1.00 94.31 191 PRO A O 1
ATOM 1534 N N . ALA A 1 192 ? 10.763 -12.954 -20.034 1.00 95.56 192 ALA A N 1
ATOM 1535 C CA . ALA A 1 192 ? 10.013 -12.625 -18.837 1.00 95.56 192 ALA A CA 1
ATOM 1536 C C . ALA A 1 192 ? 8.834 -11.702 -19.169 1.00 95.56 192 ALA A C 1
ATOM 1538 O O . ALA A 1 192 ? 8.805 -11.019 -20.193 1.00 95.56 192 ALA A O 1
ATOM 1539 N N . ARG A 1 193 ? 7.819 -11.717 -18.310 1.00 95.31 193 ARG A N 1
ATOM 1540 C CA . ARG A 1 193 ? 6.604 -10.925 -18.477 1.00 95.31 193 ARG A CA 1
ATOM 1541 C C . ARG A 1 193 ? 6.272 -10.210 -17.183 1.00 95.31 193 ARG A C 1
ATOM 1543 O O . ARG A 1 193 ? 6.584 -10.691 -16.094 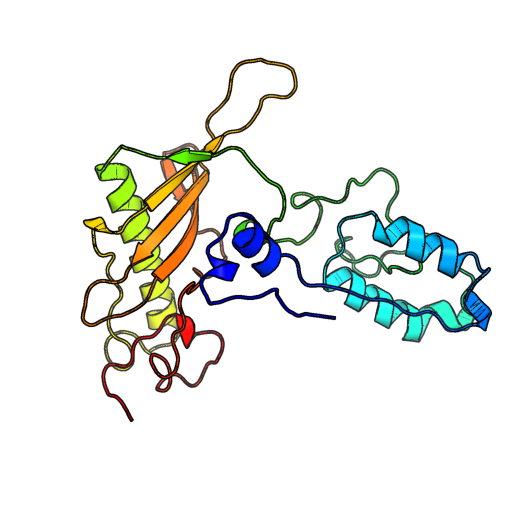1.00 95.31 193 ARG A O 1
ATOM 1550 N N . GLY A 1 194 ? 5.604 -9.075 -17.332 1.00 94.81 194 GLY A N 1
ATOM 1551 C CA . GLY A 1 194 ? 5.015 -8.336 -16.230 1.00 94.81 194 GLY A CA 1
ATOM 1552 C C . GLY A 1 194 ? 5.327 -6.867 -16.203 1.00 94.81 194 GLY A C 1
ATOM 1553 O O . GLY A 1 194 ? 6.373 -6.434 -16.667 1.00 94.81 194 GLY A O 1
ATOM 1554 N N . ARG A 1 195 ? 4.402 -6.111 -15.631 1.00 95.44 195 ARG A N 1
ATOM 1555 C CA . ARG A 1 195 ? 4.559 -4.717 -15.261 1.00 95.44 195 ARG A CA 1
ATOM 1556 C C . ARG A 1 195 ? 4.795 -4.662 -13.764 1.00 95.44 195 ARG A C 1
ATOM 1558 O O . ARG A 1 195 ? 3.995 -5.173 -12.980 1.00 95.44 195 ARG A O 1
ATOM 1565 N N . PHE A 1 196 ? 5.905 -4.053 -13.382 1.00 94.62 196 PHE A N 1
ATOM 1566 C CA . PHE A 1 196 ? 6.328 -3.945 -11.997 1.00 94.62 196 PHE A CA 1
ATOM 1567 C C . PHE A 1 196 ? 6.343 -2.493 -11.565 1.00 94.62 196 PHE A C 1
ATOM 1569 O O . PHE A 1 196 ? 6.716 -1.623 -12.350 1.00 94.62 196 PHE A O 1
ATOM 1576 N N . LYS A 1 197 ? 5.967 -2.248 -10.311 1.00 91.50 197 LYS A N 1
ATOM 1577 C CA . LYS A 1 197 ? 5.992 -0.930 -9.689 1.00 91.50 197 LYS A CA 1
ATOM 1578 C C . LYS A 1 197 ? 6.612 -1.001 -8.300 1.00 91.50 197 LYS A C 1
ATOM 1580 O O . LYS A 1 197 ? 6.331 -1.920 -7.535 1.00 91.50 197 LYS A O 1
ATOM 1585 N N . THR A 1 198 ? 7.435 -0.020 -7.952 1.00 90.12 198 THR A N 1
ATOM 1586 C CA . THR A 1 198 ? 7.918 0.158 -6.578 1.00 90.12 198 THR A CA 1
ATOM 1587 C C . THR A 1 198 ? 8.267 1.616 -6.285 1.00 90.12 198 THR A C 1
ATOM 1589 O O . THR A 1 198 ? 8.269 2.461 -7.183 1.00 90.12 198 THR A O 1
ATOM 1592 N N . VAL A 1 199 ? 8.572 1.896 -5.018 1.00 89.12 199 VAL A N 1
ATOM 1593 C CA . VAL A 1 199 ? 9.114 3.172 -4.551 1.00 89.12 199 VAL A CA 1
ATOM 1594 C C . VAL A 1 199 ? 10.591 2.985 -4.223 1.00 89.12 199 VAL A C 1
ATOM 1596 O O . VAL A 1 199 ? 10.958 2.094 -3.460 1.00 89.12 199 VAL A O 1
ATOM 1599 N N . VAL A 1 200 ? 11.435 3.848 -4.776 1.00 90.12 200 VAL A N 1
ATOM 1600 C CA . VAL A 1 200 ? 12.882 3.861 -4.563 1.00 90.12 200 VAL A CA 1
ATOM 1601 C C . VAL A 1 200 ? 13.285 5.163 -3.884 1.00 90.12 200 VAL A C 1
ATOM 1603 O O . VAL A 1 200 ? 12.756 6.224 -4.209 1.00 90.12 200 VAL A O 1
ATOM 1606 N N . LYS A 1 201 ? 14.243 5.109 -2.957 1.00 88.38 201 LYS A N 1
ATOM 1607 C CA . LYS A 1 201 ? 14.837 6.305 -2.350 1.00 88.38 201 LYS A CA 1
ATOM 1608 C C . LYS A 1 201 ? 16.334 6.337 -2.591 1.00 88.38 201 LYS A C 1
ATOM 1610 O O . LYS A 1 201 ? 16.984 5.306 -2.472 1.00 88.38 201 LYS A O 1
ATOM 1615 N N . LEU A 1 202 ? 16.872 7.521 -2.853 1.00 88.50 202 LEU A N 1
ATOM 1616 C CA . LEU A 1 202 ? 18.308 7.766 -2.828 1.00 88.50 202 LEU A CA 1
ATOM 1617 C C . LEU A 1 202 ? 18.721 8.352 -1.474 1.00 88.50 202 LEU A C 1
ATOM 1619 O O . LEU A 1 202 ? 18.018 9.200 -0.908 1.00 88.50 202 LEU A O 1
ATOM 1623 N N . ASP A 1 203 ? 19.857 7.904 -0.953 1.00 83.94 203 ASP A N 1
ATOM 1624 C CA . ASP A 1 203 ? 20.465 8.486 0.240 1.00 83.94 203 ASP A CA 1
ATOM 1625 C C . ASP A 1 203 ? 21.090 9.871 -0.046 1.00 83.94 203 ASP A C 1
ATOM 1627 O O . ASP A 1 203 ? 20.961 10.433 -1.138 1.00 83.94 203 ASP A O 1
ATOM 1631 N N . GLY A 1 204 ? 21.754 10.457 0.956 1.00 77.75 204 GLY A N 1
ATOM 1632 C CA . GLY A 1 204 ? 22.432 11.753 0.819 1.00 77.75 204 GLY A CA 1
ATOM 1633 C C . GLY A 1 204 ? 23.639 11.745 -0.131 1.00 77.75 204 GLY A C 1
ATOM 1634 O O . GLY A 1 204 ? 24.120 12.812 -0.502 1.00 77.75 204 GLY A O 1
ATOM 1635 N N . HIS A 1 205 ? 24.109 10.565 -0.539 1.00 80.00 205 HIS A N 1
ATOM 1636 C CA . HIS A 1 205 ? 25.207 10.353 -1.481 1.00 80.00 205 HIS A CA 1
ATOM 1637 C C . HIS A 1 205 ? 24.713 9.936 -2.875 1.00 80.00 205 HIS A C 1
ATOM 1639 O O . HIS A 1 205 ? 25.530 9.695 -3.763 1.00 80.00 205 HIS A O 1
ATOM 1645 N N . GLY A 1 206 ? 23.394 9.857 -3.081 1.00 76.50 206 GLY A N 1
ATOM 1646 C CA . GLY A 1 206 ? 22.792 9.418 -4.337 1.00 76.50 206 GLY A CA 1
ATOM 1647 C C . GLY A 1 206 ? 22.749 7.898 -4.515 1.00 76.50 206 GLY A C 1
ATOM 1648 O O . GLY A 1 206 ? 22.408 7.441 -5.601 1.00 76.50 206 GLY A O 1
ATOM 1649 N N . GLN A 1 207 ? 23.066 7.108 -3.485 1.00 79.88 207 GLN A N 1
ATOM 1650 C CA . GLN A 1 207 ? 22.975 5.651 -3.558 1.00 79.88 207 GLN A CA 1
ATOM 1651 C C . GLN A 1 207 ? 21.533 5.191 -3.400 1.00 79.88 207 GLN A C 1
ATOM 1653 O O . GLN A 1 207 ? 20.794 5.678 -2.542 1.00 79.88 207 GLN A O 1
ATOM 1658 N N . ILE A 1 208 ? 21.146 4.212 -4.215 1.00 80.94 208 ILE A N 1
ATOM 1659 C CA . ILE A 1 208 ? 19.821 3.613 -4.152 1.00 80.94 208 ILE A CA 1
ATOM 1660 C C . ILE A 1 208 ? 19.685 2.788 -2.870 1.00 80.94 208 ILE A C 1
ATOM 1662 O O . ILE A 1 208 ? 20.423 1.831 -2.648 1.00 80.94 208 ILE A O 1
ATOM 1666 N N . MET A 1 209 ? 18.709 3.151 -2.044 1.00 74.75 209 MET A N 1
ATOM 1667 C CA . MET A 1 209 ? 18.309 2.396 -0.867 1.00 74.75 209 MET A CA 1
ATOM 1668 C C . MET A 1 209 ? 17.190 1.426 -1.241 1.00 74.75 209 MET A C 1
ATOM 1670 O O . MET A 1 209 ? 16.128 1.848 -1.712 1.00 74.75 209 MET A O 1
ATOM 1674 N N . GLU A 1 210 ? 17.397 0.139 -0.958 1.00 64.81 210 GLU A N 1
ATOM 1675 C CA . GLU A 1 210 ? 16.317 -0.844 -0.976 1.00 64.81 210 GLU A CA 1
ATOM 1676 C C . GLU A 1 210 ? 15.290 -0.454 0.096 1.00 64.81 210 GLU A C 1
ATOM 1678 O O . GLU A 1 210 ? 15.501 -0.614 1.300 1.00 64.81 210 GLU A O 1
ATOM 1683 N N . TYR A 1 211 ? 14.157 0.096 -0.335 1.00 60.12 211 TYR A N 1
ATOM 1684 C CA . TYR A 1 211 ? 12.974 0.140 0.510 1.00 60.12 211 TYR A CA 1
ATOM 1685 C C . TYR A 1 211 ? 12.533 -1.309 0.665 1.00 60.12 211 TYR A C 1
ATOM 1687 O O . TYR A 1 211 ? 12.211 -1.929 -0.339 1.00 60.12 211 TYR A O 1
ATOM 1695 N N . GLY A 1 212 ? 12.547 -1.861 1.883 1.00 57.41 212 GLY A N 1
ATOM 1696 C CA . GLY A 1 212 ? 12.260 -3.276 2.195 1.00 57.41 212 GLY A CA 1
ATOM 1697 C C . GLY A 1 212 ? 10.856 -3.794 1.825 1.00 57.41 212 GLY A C 1
ATOM 1698 O O . GLY A 1 212 ? 10.352 -4.718 2.455 1.00 57.41 212 GLY A O 1
ATOM 1699 N N . GLN A 1 213 ? 10.202 -3.187 0.840 1.00 73.62 213 GLN A N 1
ATOM 1700 C CA . GLN A 1 213 ? 8.988 -3.626 0.178 1.00 73.62 213 GLN A CA 1
ATOM 1701 C C . GLN A 1 213 ? 9.345 -4.323 -1.134 1.00 73.62 213 GLN A C 1
ATOM 1703 O O . GLN A 1 213 ? 10.066 -3.792 -1.975 1.00 73.62 213 GLN A O 1
ATOM 1708 N N . ILE A 1 214 ? 8.793 -5.517 -1.315 1.00 83.75 214 ILE A N 1
ATOM 1709 C CA . ILE A 1 214 ? 8.877 -6.266 -2.567 1.00 83.75 214 ILE A CA 1
ATOM 1710 C C . ILE A 1 214 ? 8.179 -5.455 -3.676 1.00 83.75 214 ILE A C 1
ATOM 1712 O O . ILE A 1 214 ? 7.062 -4.990 -3.440 1.00 83.75 214 ILE A O 1
ATOM 1716 N N . PRO A 1 215 ? 8.777 -5.301 -4.874 1.00 89.75 215 PRO A N 1
ATOM 1717 C CA . PRO A 1 215 ? 8.118 -4.643 -5.997 1.00 89.75 215 PRO A CA 1
ATOM 1718 C C . PRO A 1 215 ? 6.790 -5.319 -6.349 1.00 89.75 215 PRO A C 1
ATOM 1720 O O . PRO A 1 215 ? 6.701 -6.546 -6.402 1.00 89.75 215 PRO A O 1
ATOM 1723 N N . GLU A 1 216 ? 5.757 -4.526 -6.609 1.00 89.19 216 GLU A N 1
ATOM 1724 C CA . GLU A 1 216 ? 4.428 -5.035 -6.925 1.00 89.19 216 GLU A CA 1
ATOM 1725 C C . GLU A 1 216 ? 4.302 -5.368 -8.415 1.00 89.19 216 GLU A C 1
ATOM 1727 O O . GLU A 1 216 ? 4.709 -4.588 -9.274 1.00 89.19 216 GLU A O 1
ATOM 1732 N N . ARG A 1 217 ? 3.683 -6.511 -8.726 1.00 91.88 217 ARG A N 1
ATOM 1733 C CA . ARG A 1 217 ? 3.195 -6.852 -10.068 1.00 91.88 217 ARG A CA 1
ATOM 1734 C C . ARG A 1 217 ? 1.815 -6.216 -10.274 1.00 91.88 217 ARG A C 1
ATOM 1736 O O . ARG A 1 217 ? 0.864 -6.618 -9.604 1.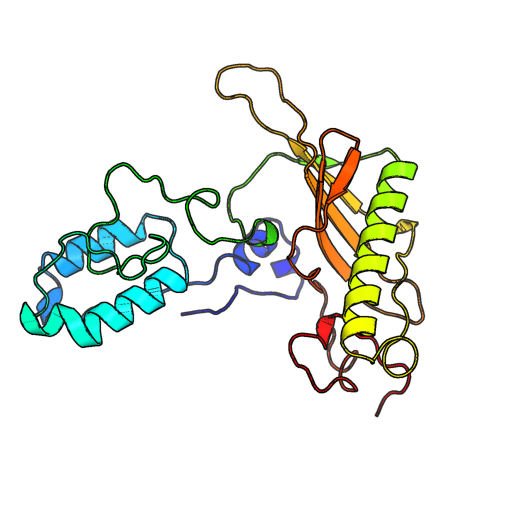00 91.88 217 ARG A O 1
ATOM 1743 N N . ILE A 1 218 ? 1.711 -5.249 -11.186 1.00 89.50 218 ILE A N 1
ATOM 1744 C CA . ILE A 1 218 ? 0.507 -4.409 -11.362 1.00 89.50 218 ILE A CA 1
ATOM 1745 C C . ILE A 1 218 ? -0.420 -4.862 -12.503 1.00 89.50 218 ILE A C 1
ATOM 1747 O O . ILE A 1 218 ? -1.528 -4.355 -12.646 1.00 89.50 218 ILE A O 1
ATOM 1751 N N . ASP A 1 219 ? 0.000 -5.823 -13.323 1.00 90.00 219 ASP A N 1
ATOM 1752 C CA . ASP A 1 219 ? -0.826 -6.493 -14.330 1.00 90.00 219 ASP A CA 1
ATOM 1753 C C . ASP A 1 219 ? -1.196 -7.920 -13.899 1.00 90.00 219 ASP A C 1
ATOM 1755 O O . ASP A 1 219 ? -0.556 -8.547 -13.051 1.00 90.00 219 ASP A O 1
ATOM 1759 N N . LYS A 1 220 ? -2.250 -8.461 -14.515 1.00 87.31 220 LYS A N 1
ATOM 1760 C CA . LYS A 1 220 ? -2.694 -9.832 -14.257 1.00 87.31 220 LYS A CA 1
ATOM 1761 C C . LYS A 1 220 ? -1.611 -10.820 -14.701 1.00 87.31 220 LYS A C 1
ATOM 1763 O O . LYS A 1 220 ? -1.263 -10.864 -15.874 1.00 87.31 220 LYS A O 1
ATOM 1768 N N . TYR A 1 221 ? -1.146 -11.657 -13.777 1.00 87.31 221 TYR A N 1
ATOM 1769 C CA . TYR A 1 221 ? -0.104 -12.652 -14.050 1.00 87.31 221 TYR A CA 1
ATOM 1770 C C . TYR A 1 221 ? -0.653 -14.062 -14.329 1.00 87.31 221 TYR A C 1
ATOM 1772 O O . TYR A 1 221 ? 0.015 -14.846 -14.984 1.00 87.31 221 TYR A O 1
ATOM 1780 N N . GLY A 1 222 ? -1.868 -14.407 -13.880 1.00 86.38 222 GLY A N 1
ATOM 1781 C CA . GLY A 1 222 ? -2.475 -15.721 -14.158 1.00 86.38 222 GLY A CA 1
ATOM 1782 C C . GLY A 1 222 ? -1.542 -16.892 -13.816 1.00 86.38 222 GLY A C 1
ATOM 1783 O O . GLY A 1 222 ? -1.020 -16.963 -12.705 1.00 86.38 222 GLY A O 1
ATOM 1784 N N . ASP A 1 223 ? -1.294 -17.766 -14.792 1.00 89.38 223 ASP A N 1
ATOM 1785 C CA . ASP A 1 223 ? -0.424 -18.938 -14.631 1.00 89.38 223 ASP A CA 1
ATOM 1786 C C . ASP A 1 223 ? 1.069 -18.644 -14.863 1.00 89.38 223 ASP A C 1
ATOM 1788 O O . ASP A 1 223 ? 1.889 -19.562 -14.815 1.00 89.38 223 ASP A O 1
ATOM 1792 N N . ASP A 1 224 ? 1.459 -17.376 -15.063 1.00 90.56 224 ASP A N 1
ATOM 1793 C CA . ASP A 1 224 ? 2.857 -16.973 -15.276 1.00 90.56 224 ASP A CA 1
ATOM 1794 C C . ASP A 1 224 ? 3.777 -17.478 -14.164 1.00 90.56 224 ASP A C 1
ATOM 1796 O O . ASP A 1 224 ? 4.907 -17.842 -14.448 1.00 90.56 224 ASP A O 1
ATOM 1800 N N . GLY A 1 225 ? 3.300 -17.535 -12.919 1.00 91.75 225 GLY A N 1
ATOM 1801 C CA . GLY A 1 225 ? 4.066 -17.993 -11.760 1.00 91.75 225 GLY A CA 1
ATOM 1802 C C . GLY A 1 225 ? 3.688 -19.387 -11.250 1.00 91.75 225 GLY A C 1
ATOM 1803 O O . GLY A 1 225 ? 4.078 -19.733 -10.137 1.00 91.75 225 GLY A O 1
ATOM 1804 N N . ALA A 1 226 ? 2.910 -20.186 -11.992 1.00 93.19 226 ALA A N 1
ATOM 1805 C CA . ALA A 1 226 ? 2.335 -21.450 -11.502 1.00 93.19 226 ALA A CA 1
ATOM 1806 C C . ALA A 1 226 ? 3.380 -22.496 -11.051 1.00 93.19 22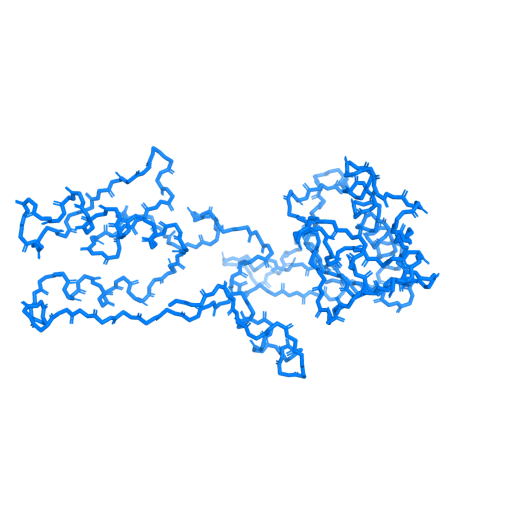6 ALA A C 1
ATOM 1808 O O . ALA A 1 226 ? 3.109 -23.331 -10.188 1.00 93.19 226 ALA A O 1
ATOM 1809 N N . CYS A 1 227 ? 4.595 -22.425 -11.593 1.00 92.69 227 CYS A N 1
ATOM 1810 C CA . CYS A 1 227 ? 5.749 -23.239 -11.210 1.00 92.69 227 CYS A CA 1
ATOM 1811 C C . CYS A 1 227 ? 6.308 -22.911 -9.810 1.00 92.69 227 CYS A C 1
ATOM 1813 O O . CYS A 1 227 ? 7.113 -23.682 -9.286 1.00 92.69 227 CYS A O 1
ATOM 1815 N N . VAL A 1 228 ? 5.899 -21.798 -9.189 1.00 92.94 228 VAL A N 1
ATOM 1816 C CA . VAL A 1 228 ? 6.372 -21.366 -7.866 1.00 92.94 228 VAL A CA 1
ATOM 1817 C C . VAL A 1 228 ? 5.372 -21.781 -6.778 1.00 92.94 228 VAL A C 1
ATOM 1819 O O . VAL A 1 228 ? 4.193 -21.424 -6.852 1.00 92.94 228 VAL A O 1
ATOM 1822 N N . PRO A 1 229 ? 5.799 -22.496 -5.720 1.00 87.69 229 PRO A N 1
ATOM 1823 C CA . PRO A 1 229 ? 4.893 -22.927 -4.652 1.00 87.69 229 PRO A CA 1
ATOM 1824 C C . PRO A 1 229 ? 4.495 -21.781 -3.706 1.00 87.69 229 PRO A C 1
ATOM 1826 O O . PRO A 1 229 ? 3.446 -21.839 -3.073 1.00 87.69 229 PRO A O 1
ATOM 1829 N N . TYR A 1 230 ? 5.309 -20.727 -3.625 1.00 88.38 230 TYR A N 1
ATOM 1830 C CA . TYR A 1 230 ? 5.110 -19.596 -2.719 1.00 88.38 230 TYR A CA 1
ATOM 1831 C C . TYR A 1 230 ? 4.168 -18.549 -3.323 1.00 88.38 230 TYR A C 1
ATOM 1833 O O . TYR A 1 230 ? 4.566 -17.795 -4.212 1.00 88.38 230 TYR A O 1
ATOM 1841 N N . TYR A 1 231 ? 2.931 -18.473 -2.825 1.00 87.31 231 TYR A N 1
ATOM 1842 C CA . TYR A 1 231 ? 1.898 -17.559 -3.334 1.00 87.31 231 TYR A CA 1
ATOM 1843 C C . TYR A 1 231 ? 2.336 -16.090 -3.396 1.00 87.31 231 TYR A C 1
ATOM 1845 O O . TYR A 1 231 ? 2.021 -15.404 -4.362 1.00 87.31 231 TYR A O 1
ATOM 1853 N N . ASN A 1 232 ? 3.103 -15.621 -2.413 1.00 87.44 232 ASN A N 1
ATOM 1854 C CA . ASN A 1 232 ? 3.618 -14.252 -2.350 1.00 87.44 232 ASN A CA 1
ATOM 1855 C C . ASN A 1 232 ? 4.749 -13.963 -3.358 1.00 87.44 232 ASN A C 1
ATOM 1857 O O . ASN A 1 232 ? 5.035 -12.801 -3.622 1.00 87.44 232 ASN A O 1
ATOM 1861 N N . ILE A 1 233 ? 5.381 -14.996 -3.928 1.00 92.56 233 ILE A N 1
ATOM 1862 C CA . ILE A 1 233 ? 6.477 -14.861 -4.903 1.00 92.56 233 ILE A CA 1
ATOM 1863 C C . ILE A 1 233 ? 6.003 -15.120 -6.336 1.00 92.56 233 ILE A C 1
ATOM 1865 O O . ILE A 1 233 ? 6.603 -14.602 -7.276 1.00 92.56 233 ILE A O 1
ATOM 1869 N N . ARG A 1 234 ? 4.897 -15.858 -6.522 1.00 93.56 234 ARG A N 1
ATOM 1870 C CA . ARG A 1 234 ? 4.283 -16.102 -7.842 1.00 93.56 234 ARG A CA 1
ATOM 1871 C C . ARG A 1 234 ? 4.176 -14.850 -8.725 1.00 93.56 234 ARG A C 1
ATOM 1873 O O . ARG A 1 234 ? 4.535 -14.967 -9.893 1.00 93.56 234 ARG A O 1
ATOM 1880 N N . PRO A 1 235 ? 3.766 -13.664 -8.224 1.00 93.94 235 PRO A N 1
ATOM 1881 C CA . PRO A 1 235 ? 3.612 -12.484 -9.077 1.00 93.94 235 PRO A CA 1
ATOM 1882 C C . PRO A 1 235 ? 4.925 -11.983 -9.703 1.00 93.94 235 PRO A C 1
ATOM 1884 O O . PRO A 1 235 ? 4.903 -11.310 -10.733 1.00 93.94 235 PRO A O 1
ATOM 1887 N N . LEU A 1 236 ? 6.070 -12.319 -9.098 1.00 94.88 236 LEU A N 1
ATOM 1888 C CA . LEU A 1 236 ? 7.404 -11.936 -9.572 1.00 94.88 236 LEU A CA 1
ATOM 1889 C C . LEU A 1 236 ? 7.967 -12.890 -10.631 1.00 94.88 236 LEU A C 1
ATOM 1891 O O . LEU A 1 236 ? 9.012 -12.610 -11.214 1.00 94.88 236 LEU A O 1
ATOM 1895 N N . CYS A 1 237 ? 7.319 -14.034 -10.851 1.00 95.31 237 CYS A N 1
ATOM 1896 C CA . CYS A 1 237 ? 7.836 -15.097 -11.695 1.00 95.31 237 CYS A CA 1
ATOM 1897 C C . CYS A 1 237 ? 7.110 -15.156 -13.039 1.00 95.31 237 CYS A C 1
ATOM 1899 O O . CYS A 1 237 ? 5.888 -15.053 -13.116 1.00 95.31 237 CYS A O 1
ATOM 1901 N N . SER A 1 238 ? 7.886 -15.382 -14.096 1.00 95.69 238 SER A N 1
ATOM 1902 C CA . SER A 1 238 ? 7.410 -15.943 -15.361 1.00 95.69 238 SER A CA 1
ATOM 1903 C C . SER A 1 238 ? 8.088 -17.295 -15.558 1.00 95.69 238 SER A C 1
ATOM 1905 O O . SER A 1 238 ? 9.310 -17.335 -15.680 1.00 95.69 238 SER A O 1
ATOM 1907 N N . CYS A 1 239 ? 7.325 -18.384 -15.547 1.00 95.25 239 CYS A N 1
ATOM 1908 C CA . CYS A 1 239 ? 7.840 -19.745 -15.600 1.00 95.25 239 CYS A CA 1
ATOM 1909 C C . CYS A 1 239 ? 8.571 -20.012 -16.911 1.00 95.25 239 CYS A C 1
ATOM 1911 O O . CYS A 1 239 ? 8.056 -19.683 -17.979 1.00 95.25 239 CYS A O 1
ATOM 1913 N N . VAL A 1 240 ? 9.745 -20.638 -16.802 1.00 94.38 240 VAL A N 1
ATOM 1914 C CA . VAL A 1 240 ? 10.550 -21.064 -17.957 1.00 94.38 240 VAL A CA 1
ATOM 1915 C C . VAL A 1 240 ? 9.821 -22.147 -18.752 1.00 94.38 240 VAL A C 1
ATOM 1917 O O . VAL A 1 240 ? 9.765 -22.092 -19.977 1.00 94.38 240 VAL A O 1
ATOM 1920 N N . GLU A 1 241 ? 9.206 -23.095 -18.047 1.00 86.56 241 GLU A N 1
ATOM 1921 C CA . GLU A 1 241 ? 8.367 -24.143 -18.623 1.00 86.56 241 GLU A CA 1
ATOM 1922 C C . GLU A 1 241 ? 6.921 -23.956 -18.157 1.00 86.56 241 GLU A C 1
ATOM 1924 O O . GLU A 1 241 ? 6.653 -23.785 -16.962 1.00 86.56 241 GLU A O 1
ATOM 1929 N N . LYS A 1 242 ? 5.973 -23.981 -19.100 1.00 70.81 242 LYS A N 1
ATOM 1930 C CA . LYS A 1 242 ? 4.543 -24.021 -18.778 1.00 70.81 242 LYS A CA 1
ATOM 1931 C C . LYS A 1 242 ? 4.161 -25.469 -18.475 1.00 70.81 242 LYS A C 1
ATOM 1933 O O . LYS A 1 242 ? 4.468 -26.348 -19.275 1.00 70.81 242 LYS A O 1
ATOM 1938 N N . LYS A 1 243 ? 3.535 -25.694 -17.321 1.00 57.91 243 LYS A N 1
ATOM 1939 C CA . LYS A 1 243 ? 2.899 -26.976 -16.994 1.00 57.91 243 LYS A CA 1
ATOM 1940 C C . LYS A 1 243 ? 1.581 -27.133 -17.736 1.00 57.91 243 LYS A C 1
ATOM 1942 O O . LYS A 1 243 ? 0.928 -26.091 -17.969 1.00 57.91 243 LYS A O 1
#

Foldseek 3Di:
DDPAFDQADPQCVDPVNVLRRLVDDDDDDDPPVCCPAPLVVLLVVCVVADDDVLQVVVQVVCVPPPCVVVVLRAQDWDAPDPLLQYHHSSHDRDPPDHHAVVRHVAQPSSGSDDFDKDWDPPLVVQQVVQQVLLVVLLVVCVVVVCHPQFFDRWDFPSVFKTKIWTWDDDVPDPDIDTFQKIWIWTFTDPPHGFIWIDIWGADPVRDIDPSVDRIDGRHDCPCLQVSPPDPVSSSSGGTPDRD

Secondary structure (DSSP, 8-state):
--SSS--SSHHHHSHHHHHHTTS--------GGGTTSHHHHHHHHHTTS---HHHHHHHHHIIIIIGGGGTS-------SSTTS----TTSPPPTT---STTTSS--GGG-----EEEE---HHHHHHHHHHHHHHHHHHHHHTT-BTTTBPPP-B-GGG-EEEEEEEE-TT-SPEEEEEEEEEEEEBPTTS--EEEEEEEE-TTSPEE--SSPPEE-S--GGGGTT-S-TTTGGG--BSS--

pLDDT: mean 89.38, std 9.17, range [52.19, 98.06]

Radius of gyration: 21.69 Å; chains: 1; bounding box: 54×56×55 Å

Organism: Nippostrongylus brasiliensis (NCBI:txid27835)

Sequence (243 aa):
MSDHGLRFGKEAETPTGRHDVNNPFLYVVLPNRLKDSEIYKQVVENSKELVTHFDLHATFSDILYEQPSTNFTNTTFMRFDEKGRESSLLRKFEEGVVRNCKNLPIPSAYCLCQYGKKKVTDSRLTEELGDHVAKFINGILKLHRISNSTCHRIEAEKKSILVQQYTLENQGSSTVSHSNVYDVEFTAAAPARGRFKTVVKLDGHGQIMEYGQIPERIDKYGDDGACVPYYNIRPLCSCVEKK

InterPro domains:
  IPR004245 Protein of unknown function DUF229 [PF02995] (1-158)
  IPR004245 Protein of unknown function DUF229 [PTHR10974] (1-239)